Protein 3QYB (pdb70)

Foldseek 3Di:
DLVLLLPFDALQPDDVVLVVVVVCVLVVDQQDEQPDQVVLLVSLLRGDDLLCLLVLLVSLLNHLCRVDPDDVPLQFDDDALVRLLVDFAPCPVVLLVCLCVAPCVRPLSPDRPDPLSVLLSSLLRSVLRRVVQLNHDRALSLVLNLNVSRDPSRVSSVVSSCQCRVLPLVVCSGDVNVVVVVVQVVLLVVCCVPVVVLSVLCVVQVNGSVLQCSNCSSNVCSSQATSNLSSSLSSCCSHPGPPLSSLLVNLLCVLVVVPLVVPRHCVSNVCCSHVPSRPDDSVSSSPSSSCSSPPDD

CATH classification: 1.10.10.2750 (+2 more: 1.10.8.270, 1.10.472.80)

InterPro domains:
  IPR000195 Rab-GAP-TBC domain [PF00566] (923-1130)
  IPR000195 Rab-GAP-TBC domain [PS50086] (918-1112)
  IPR000195 Rab-GAP-TBC domain [SM00164] (915-1135)
  IPR006020 PTB/PI domain [PF00640] (117-185)
  IPR006020 PTB/PI domain [PF00640] (346-440)
  IPR006020 PTB/PI domain [PS01179] (366-438)
  IPR006020 PTB/PI domain [SM00462] (31-191)
  IPR006020 PTB/PI domain [SM00462] (197-450)
  IPR011993 PH-like domain superfamily [G3DSA:2.30.29.30] (18-190)
  IPR011993 PH-like domain superfamily [G3DSA:2.30.29.30] (289-439)
  IPR021785 Domain of unknown function DUF3350 [PF11830] (801-864)
  IPR035969 Rab-GAP-TBC domain superfamily [SSF47923] (891-1072)
  IPR035969 Rab-GAP-TBC domain superfamily [SSF47923] (1047-1168)
  IPR050302 Rab GTPase-activating TBC domain-containing protein [PTHR47219] (658-1271)

Structure (mmCIF, N/CA/C/O backbone):
data_3QYB
#
_entry.id   3QYB
#
_cell.length_a   151.214
_cell.length_b   151.214
_cell.length_c   53.155
_cell.angle_alpha   90.00
_cell.angle_beta   90.00
_cell.angle_gamma   120.00
#
_symmetry.space_group_name_H-M   'P 32 2 1'
#
loop_
_entity.id
_entity.type
_entity.pdbx_description
1 polymer 'TBC1 domain family member 4'
2 water water
#
loop_
_atom_site.group_PDB
_atom_site.id
_atom_site.type_symbol
_atom_site.label_atom_id
_atom_site.label_alt_id
_atom_site.label_comp_id
_atom_site.label_asym_id
_atom_site.label_entity_id
_atom_site.label_seq_id
_atom_site.pdbx_PDB_ins_code
_atom_site.Cartn_x
_atom_site.Cartn_y
_atom_site.Cartn_z
_atom_site.occupancy
_atom_site.B_iso_or_equiv
_atom_site.auth_seq_id
_atom_site.auth_comp_id
_atom_site.auth_asym_id
_atom_site.auth_atom_id
_atom_site.pdbx_PDB_model_num
ATOM 1 N N . HIS A 1 3 ? -55.279 77.831 7.743 1.00 154.55 873 HIS A N 1
ATOM 2 C CA . HIS A 1 3 ? -54.334 77.701 6.596 1.00 161.38 873 HIS A CA 1
ATOM 3 C C . HIS A 1 3 ? -55.016 76.939 5.475 1.00 163.51 873 HIS A C 1
ATOM 4 O O . HIS A 1 3 ? -54.739 77.179 4.302 1.00 167.21 873 HIS A O 1
ATOM 11 N N . MET A 1 4 ? -55.884 76.006 5.866 1.00 161.78 874 MET A N 1
ATOM 12 C CA . MET A 1 4 ? -56.654 75.159 4.957 1.00 160.74 874 MET A CA 1
ATOM 13 C C . MET A 1 4 ? -56.165 75.136 3.526 1.00 150.14 874 MET A C 1
ATOM 14 O O . MET A 1 4 ? -55.775 74.088 3.032 1.00 151.28 874 MET A O 1
ATOM 19 N N . LYS A 1 5 ? -56.178 76.283 2.860 1.00 142.33 875 LYS A N 1
ATOM 20 C CA . LYS A 1 5 ? -55.742 76.345 1.477 1.00 134.16 875 LYS A CA 1
ATOM 21 C C . LYS A 1 5 ? -54.478 75.551 1.199 1.00 121.07 875 LYS A C 1
ATOM 22 O O . LYS A 1 5 ? -54.514 74.618 0.400 1.00 119.77 875 LYS A O 1
ATOM 28 N N . VAL A 1 6 ? -53.362 75.890 1.835 1.00 104.66 876 VAL A N 1
ATOM 29 C CA . VAL A 1 6 ? -52.157 75.111 1.576 1.00 111.02 876 VAL A CA 1
ATOM 30 C C . VAL A 1 6 ? -52.354 73.675 2.060 1.00 107.36 876 VAL A C 1
ATOM 31 O O . VAL A 1 6 ? -51.833 72.726 1.467 1.00 111.10 876 VAL A O 1
ATOM 35 N N . LYS A 1 7 ? -53.103 73.514 3.142 1.00 94.47 877 LYS A N 1
ATOM 36 C CA . LYS A 1 7 ? -53.371 72.188 3.664 1.00 84.07 877 LYS A CA 1
ATOM 37 C C . LYS A 1 7 ? -53.951 71.288 2.583 1.00 90.90 877 LYS A C 1
ATOM 38 O O . LYS A 1 7 ? -53.318 70.313 2.187 1.00 86.13 877 LYS A O 1
ATOM 44 N N . LEU A 1 8 ? -55.146 71.637 2.102 1.00 93.84 878 LEU A N 1
ATOM 45 C CA . LEU A 1 8 ? -55.848 70.862 1.083 1.00 91.95 878 LEU A CA 1
ATOM 46 C C . LEU A 1 8 ? -55.240 71.012 -0.290 1.00 96.51 878 LEU A C 1
ATOM 47 O O . LEU A 1 8 ? -55.960 71.014 -1.281 1.00 111.85 878 LEU A O 1
ATOM 52 N N . ASP A 1 9 ? -53.923 71.143 -0.357 1.00 97.82 879 ASP A N 1
ATOM 53 C CA . ASP A 1 9 ? -53.251 71.291 -1.640 1.00 108.01 879 ASP A CA 1
ATOM 54 C C . ASP A 1 9 ? -52.752 69.927 -2.115 1.00 103.16 879 ASP A C 1
ATOM 55 O O . ASP A 1 9 ? -51.661 69.492 -1.742 1.00 103.90 879 ASP A O 1
ATOM 60 N N . TYR A 1 10 ? -53.550 69.247 -2.933 1.00 96.84 880 TYR A N 1
ATOM 61 C CA . TYR A 1 10 ? -53.146 67.938 -3.429 1.00 100.87 880 TYR A CA 1
ATOM 62 C C . TYR A 1 10 ? -53.923 67.466 -4.659 1.00 96.61 880 TYR A C 1
ATOM 63 O O . TYR A 1 10 ? -54.750 68.201 -5.202 1.00 85.83 880 TYR A O 1
ATOM 72 N N . GLU A 1 11 ? -53.617 66.253 -5.110 1.00 100.97 881 GLU A N 1
ATOM 73 C CA . GLU A 1 11 ? -54.272 65.654 -6.264 1.00 115.65 881 GLU A CA 1
ATOM 74 C C . GLU A 1 11 ? -55.771 65.700 -6.038 1.00 115.74 881 GLU A C 1
ATOM 75 O O . GLU A 1 11 ? -56.247 66.471 -5.213 1.00 124.07 881 GLU A O 1
ATOM 81 N N . GLU A 1 12 ? -56.538 64.878 -6.740 1.00 107.63 882 GLU A N 1
ATOM 82 C CA . GLU A 1 12 ? -57.961 64.961 -6.501 1.00 122.31 882 GLU A CA 1
ATOM 83 C C . GLU A 1 12 ? -58.761 63.681 -6.384 1.00 136.72 882 GLU A C 1
ATOM 84 O O . GLU A 1 12 ? -59.160 63.300 -5.278 1.00 148.37 882 GLU A O 1
ATOM 90 N N . VAL A 1 13 ? -59.012 63.033 -7.517 1.00 141.18 883 VAL A N 1
ATOM 91 C CA . VAL A 1 13 ? -59.800 61.806 -7.561 1.00 144.11 883 VAL A CA 1
ATOM 92 C C . VAL A 1 13 ? -61.275 62.126 -7.256 1.00 155.14 883 VAL A C 1
ATOM 93 O O . VAL A 1 13 ? -62.137 61.778 -8.061 1.00 153.34 883 VAL A O 1
ATOM 97 N N . GLY A 1 14 ? -61.558 62.783 -6.121 1.00 168.72 884 GLY A N 1
ATOM 98 C CA . GLY A 1 14 ? -62.927 63.155 -5.776 1.00 173.80 884 GLY A CA 1
ATOM 99 C C . GLY A 1 14 ? -63.663 63.606 -7.030 1.00 180.75 884 GLY A C 1
ATOM 100 O O . GLY A 1 14 ? -64.652 62.994 -7.443 1.00 187.72 884 GLY A O 1
ATOM 101 N N . ALA A 1 15 ? -63.145 64.661 -7.654 1.00 175.52 885 ALA A N 1
ATOM 102 C CA . ALA A 1 15 ? -63.689 65.217 -8.890 1.00 155.86 885 ALA A CA 1
ATOM 103 C C . ALA A 1 15 ? -65.150 65.657 -8.835 1.00 144.51 885 ALA A C 1
ATOM 104 O O . ALA A 1 15 ? -65.951 65.285 -9.693 1.00 138.82 885 ALA A O 1
ATOM 106 N N . CYS A 1 16 ? -65.492 66.466 -7.840 1.00 136.18 886 CYS A N 1
ATOM 107 C CA . CYS A 1 16 ? -66.862 66.942 -7.690 1.00 132.43 886 CYS A CA 1
ATOM 108 C C . CYS A 1 16 ? -67.384 67.823 -8.819 1.00 136.55 886 CYS A C 1
ATOM 109 O O . CYS A 1 16 ? -66.648 68.612 -9.420 1.00 138.16 886 CYS A O 1
ATOM 112 N N . GLN A 1 17 ? -68.673 67.666 -9.099 1.00 137.42 887 GLN A N 1
ATOM 113 C CA . GLN A 1 17 ? -69.359 68.474 -10.094 1.00 132.43 887 GLN A CA 1
ATOM 114 C C . GLN A 1 17 ? -70.185 69.441 -9.264 1.00 134.19 887 GLN A C 1
ATOM 115 O O . GLN A 1 17 ? -70.759 69.054 -8.255 1.00 136.52 887 GLN A O 1
ATOM 121 N N . LYS A 1 18 ? -70.247 70.695 -9.683 1.00 137.88 888 LYS A N 1
ATOM 122 C CA . LYS A 1 18 ? -70.977 71.713 -8.935 1.00 143.49 888 LYS A CA 1
ATOM 123 C C . LYS A 1 18 ? -72.253 71.230 -8.259 1.00 138.60 888 LYS A C 1
ATOM 124 O O . LYS A 1 18 ? -72.456 71.483 -7.071 1.00 134.84 888 LYS A O 1
ATOM 130 N N . GLU A 1 19 ? -73.105 70.535 -9.010 1.00 139.06 889 GLU A N 1
ATOM 131 C CA . GLU A 1 19 ? -74.363 70.020 -8.468 1.00 130.85 889 GLU A CA 1
ATOM 132 C C . GLU A 1 19 ? -74.114 69.337 -7.127 1.00 117.64 889 GLU A C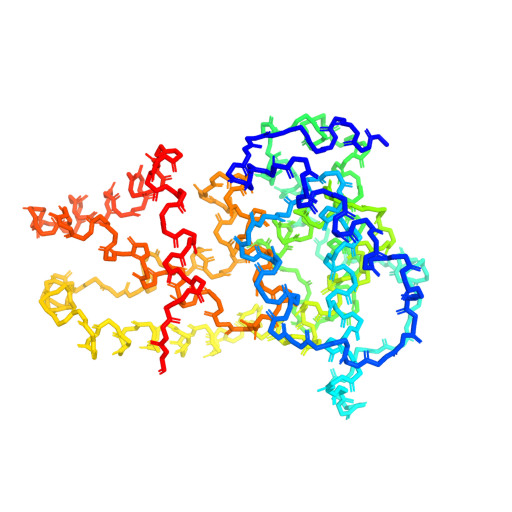 1
ATOM 133 O O . GLU A 1 19 ? -74.718 69.687 -6.112 1.00 103.80 889 GLU A O 1
ATOM 139 N N . VAL A 1 20 ? -73.214 68.360 -7.141 1.00 108.20 890 VAL A N 1
ATOM 140 C CA . VAL A 1 20 ? -72.883 67.606 -5.952 1.00 97.66 890 VAL A CA 1
ATOM 141 C C . VAL A 1 20 ? -72.440 68.559 -4.847 1.00 96.15 890 VAL A C 1
ATOM 142 O O . VAL A 1 20 ? -72.848 68.405 -3.696 1.00 82.04 890 VAL A O 1
ATOM 146 N N . LEU A 1 21 ? -71.644 69.566 -5.204 1.00 100.25 891 LEU A N 1
ATOM 147 C CA . LEU A 1 21 ? -71.150 70.516 -4.213 1.00 105.94 891 LEU A CA 1
ATOM 148 C C . LEU A 1 21 ? -72.294 71.207 -3.481 1.00 107.25 891 LEU A C 1
ATOM 149 O O . LEU A 1 21 ? -72.216 71.450 -2.271 1.00 102.13 891 LEU A O 1
ATOM 154 N N . ILE A 1 22 ? -73.357 71.515 -4.221 1.00 106.62 892 ILE A N 1
ATOM 155 C CA . ILE A 1 22 ? -74.531 72.173 -3.658 1.00 100.01 892 ILE A CA 1
ATOM 156 C C . ILE A 1 22 ? -75.301 71.230 -2.735 1.00 105.31 892 ILE A C 1
ATOM 157 O O . ILE A 1 22 ? -75.581 71.563 -1.577 1.00 112.89 892 ILE A O 1
ATOM 162 N N . THR A 1 23 ? -75.649 70.060 -3.264 1.00 95.32 893 THR A N 1
ATOM 163 C CA . THR A 1 23 ? -76.387 69.059 -2.507 1.00 90.69 893 THR A CA 1
ATOM 164 C C . THR A 1 23 ? -75.773 68.921 -1.122 1.00 96.04 893 THR A C 1
ATOM 165 O O . THR A 1 23 ? -76.431 69.172 -0.109 1.00 85.01 893 THR A O 1
ATOM 169 N N . TRP A 1 24 ? -74.501 68.527 -1.097 1.00 102.10 894 TRP A N 1
ATOM 170 C CA . TRP A 1 24 ? -73.766 68.363 0.150 1.00 96.78 894 TRP A CA 1
ATOM 171 C C . TRP A 1 24 ? -73.979 69.596 1.009 1.00 97.21 894 TRP A C 1
ATOM 172 O O . TRP A 1 24 ? -74.413 69.498 2.159 1.00 97.71 894 TRP A O 1
ATOM 183 N N . ASP A 1 25 ? -73.680 70.757 0.433 1.00 91.70 895 ASP A N 1
ATOM 184 C CA . ASP A 1 25 ? -73.840 72.014 1.139 1.00 95.63 895 ASP A CA 1
ATOM 185 C C . ASP A 1 25 ? -75.184 72.075 1.832 1.00 101.77 895 ASP A C 1
ATOM 186 O O . ASP A 1 25 ? -75.277 72.504 2.985 1.00 104.90 895 ASP A O 1
ATOM 191 N N . LYS A 1 26 ? -76.226 71.639 1.131 1.00 101.46 896 LYS A N 1
ATOM 192 C CA . LYS A 1 26 ? -77.562 71.665 1.703 1.00 101.39 896 LYS A CA 1
ATOM 193 C C . LYS A 1 26 ? -77.641 70.714 2.895 1.00 100.57 896 LYS A C 1
ATOM 194 O O . LYS A 1 26 ? -77.948 71.138 4.010 1.00 100.42 896 LYS A O 1
ATOM 200 N N . LYS A 1 27 ? -77.337 69.441 2.660 1.00 93.16 897 LYS A N 1
ATOM 201 C CA . LYS A 1 27 ? -77.377 68.438 3.714 1.00 95.86 897 LYS A CA 1
ATOM 202 C C . LYS A 1 27 ? -76.616 68.865 4.970 1.00 108.09 897 LYS A C 1
ATOM 203 O O . LYS A 1 27 ? -77.174 68.885 6.067 1.00 114.64 897 LYS A O 1
ATOM 209 N N . LEU A 1 28 ? -75.343 69.206 4.812 1.00 121.17 898 LEU A N 1
ATOM 210 C CA . LEU A 1 28 ? -74.530 69.619 5.951 1.00 137.75 898 LEU A CA 1
ATOM 211 C C . LEU A 1 28 ? -75.060 70.822 6.724 1.00 151.18 898 LEU A C 1
ATOM 212 O O . LEU A 1 28 ? -74.537 71.149 7.791 1.00 163.98 898 LEU A O 1
ATOM 217 N N . LEU A 1 29 ? -76.080 71.491 6.196 1.00 156.63 899 LEU A N 1
ATOM 218 C CA . LEU A 1 29 ? -76.639 72.637 6.896 1.00 161.35 899 LEU A CA 1
ATOM 219 C C . LEU A 1 29 ? -78.088 72.379 7.300 1.00 166.07 899 LEU A C 1
ATOM 220 O O . LEU A 1 29 ? -78.599 73.028 8.208 1.00 169.87 899 LEU A O 1
ATOM 225 N N . ASN A 1 30 ? -78.742 71.433 6.624 1.00 166.95 900 ASN A N 1
ATOM 226 C CA . ASN A 1 30 ? -80.132 71.073 6.927 1.00 167.59 900 ASN A CA 1
ATOM 227 C C . ASN A 1 30 ? -80.096 70.559 8.355 1.00 172.94 900 ASN A C 1
ATOM 228 O O . ASN A 1 30 ? -80.393 69.385 8.586 1.00 181.36 900 ASN A O 1
ATOM 233 N N . CYS A 1 31 ? -79.700 71.406 9.295 1.00 174.82 901 CYS A N 1
ATOM 234 C CA . CYS A 1 31 ? -79.606 71.010 10.675 1.00 180.16 901 CYS A CA 1
ATOM 235 C C . CYS A 1 31 ? -78.453 70.025 10.791 1.00 188.23 901 CYS A C 1
ATOM 236 O O . CYS A 1 31 ? -78.212 69.250 9.841 1.00 180.61 901 CYS A O 1
ATOM 239 N N . ARG A 1 32 ? -77.736 70.026 11.925 1.00 198.06 902 ARG A N 1
ATOM 240 C CA . ARG A 1 32 ? -76.650 69.090 12.063 1.00 199.97 902 ARG A CA 1
ATOM 241 C C . ARG A 1 32 ? -76.830 68.041 13.153 1.00 198.40 902 ARG A C 1
ATOM 242 O O . ARG A 1 32 ? -76.375 66.911 12.982 1.00 199.94 902 ARG A O 1
ATOM 250 N N . ALA A 1 33 ? -77.495 68.335 14.257 1.00 190.64 903 ALA A N 1
ATOM 251 C CA . ALA A 1 33 ? -77.674 67.274 15.230 1.00 185.73 903 ALA A CA 1
ATOM 252 C C . ALA A 1 33 ? -79.064 66.692 15.017 1.00 183.83 903 ALA A C 1
ATOM 253 O O . ALA A 1 33 ? -79.952 66.914 15.839 1.00 187.57 903 ALA A O 1
ATOM 255 N N . LYS A 1 34 ? -79.281 65.971 13.919 1.00 179.38 904 LYS A N 1
ATOM 256 C CA . LYS A 1 34 ? -80.582 65.343 13.709 1.00 169.73 904 LYS A CA 1
ATOM 257 C C . LYS A 1 34 ? -80.385 63.879 14.075 1.00 164.86 904 LYS A C 1
ATOM 258 O O . LYS A 1 34 ? -79.723 63.584 15.071 1.00 163.18 904 LYS A O 1
ATOM 264 N N . ILE A 1 35 ? -80.982 62.969 13.314 1.00 160.60 905 ILE A N 1
ATOM 265 C CA . ILE A 1 35 ? -80.827 61.554 13.583 1.00 162.95 905 ILE A CA 1
ATOM 266 C C . ILE A 1 35 ? -80.441 60.927 12.251 1.00 157.55 905 ILE A C 1
ATOM 267 O O . ILE A 1 35 ? -80.264 61.657 11.273 1.00 145.54 905 ILE A O 1
ATOM 272 N N . ARG A 1 36 ? -80.300 59.602 12.196 1.00 160.94 906 ARG A N 1
ATOM 273 C CA . ARG A 1 36 ? -79.843 58.954 10.963 1.00 162.11 906 ARG A CA 1
ATOM 274 C C . ARG A 1 36 ? -80.408 59.458 9.649 1.00 151.66 906 ARG A C 1
ATOM 275 O O . ARG A 1 36 ? -81.333 58.857 9.111 1.00 155.37 906 ARG A O 1
ATOM 283 N N . CYS A 1 37 ? -79.863 60.548 9.115 1.00 139.71 907 CYS A N 1
ATOM 284 C CA . CYS A 1 37 ? -80.336 61.006 7.815 1.00 137.07 907 CYS A CA 1
ATOM 285 C C . CYS A 1 37 ? -80.268 59.695 7.041 1.00 140.92 907 CYS A C 1
ATOM 286 O O . CYS A 1 37 ? -79.425 58.851 7.350 1.00 151.78 907 CYS A O 1
ATOM 289 N N . ASP A 1 38 ? -81.141 59.499 6.061 1.00 136.88 908 ASP A N 1
ATOM 290 C CA . ASP A 1 38 ? -81.128 58.241 5.323 1.00 134.47 908 ASP A CA 1
ATOM 291 C C . ASP A 1 38 ? -79.784 57.817 4.745 1.00 130.81 908 ASP A C 1
ATOM 292 O O . ASP A 1 38 ? -79.174 58.535 3.952 1.00 123.63 908 ASP A O 1
ATOM 297 N N . MET A 1 39 ? -79.352 56.619 5.133 1.00 130.71 909 MET A N 1
ATOM 298 C CA . MET A 1 39 ? -78.079 56.058 4.694 1.00 122.38 909 MET A CA 1
ATOM 299 C C . MET A 1 39 ? -77.813 56.088 3.208 1.00 108.35 909 MET A C 1
ATOM 300 O O . MET A 1 39 ? -76.800 56.624 2.776 1.00 98.72 909 MET A O 1
ATOM 305 N N . GLU A 1 40 ? -78.709 55.503 2.425 1.00 107.46 910 GLU A N 1
ATOM 306 C CA . GLU A 1 40 ? -78.507 55.438 0.984 1.00 127.95 910 GLU A CA 1
ATOM 307 C C . GLU A 1 40 ? -78.176 56.771 0.316 1.00 118.70 910 GLU A C 1
ATOM 308 O O . GLU A 1 40 ? -77.478 56.800 -0.700 1.00 116.14 910 GLU A O 1
ATOM 314 N N . ASP A 1 41 ? -78.666 57.873 0.873 1.00 107.16 911 ASP A N 1
ATOM 315 C CA . ASP A 1 41 ? -78.378 59.169 0.276 1.00 109.74 911 ASP A CA 1
ATOM 316 C C . ASP A 1 41 ? -76.940 59.563 0.565 1.00 103.04 911 ASP A C 1
ATOM 317 O O . ASP A 1 41 ? -76.157 59.840 -0.349 1.00 96.97 911 ASP A O 1
ATOM 322 N N . ILE A 1 42 ? -76.586 59.577 1.842 1.00 100.85 912 ILE A N 1
ATOM 323 C CA . ILE A 1 42 ? -75.231 59.927 2.189 1.00 82.76 912 ILE A CA 1
ATOM 324 C C . ILE A 1 42 ? -74.307 58.945 1.513 1.00 80.05 912 ILE A C 1
ATOM 325 O O . ILE A 1 42 ? -73.240 59.326 1.054 1.00 98.78 912 ILE A O 1
ATOM 330 N N . HIS A 1 43 ? -74.727 57.688 1.417 1.00 69.75 913 HIS A N 1
ATOM 331 C CA . HIS A 1 43 ? -73.900 56.686 0.756 1.00 69.60 913 HIS A CA 1
ATOM 332 C C . HIS A 1 43 ? -73.762 57.013 -0.732 1.00 74.26 913 HIS A C 1
ATOM 333 O O . HIS A 1 43 ? -72.659 57.002 -1.289 1.00 72.88 913 HIS A O 1
ATOM 340 N N . THR A 1 44 ? -74.878 57.319 -1.379 1.00 79.68 914 THR A N 1
ATOM 341 C CA . THR A 1 44 ? -74.831 57.639 -2.796 1.00 91.60 914 THR A CA 1
ATOM 342 C C . THR A 1 44 ? -74.096 58.972 -3.003 1.00 89.00 914 THR A C 1
ATOM 343 O O . THR A 1 44 ? -73.267 59.098 -3.909 1.00 85.61 914 THR A O 1
ATOM 347 N N . LEU A 1 45 ? -74.387 59.958 -2.157 1.00 81.63 915 LEU A N 1
ATOM 348 C CA . LEU A 1 45 ? -73.720 61.253 -2.253 1.00 85.30 915 LEU A CA 1
ATOM 349 C C . LEU A 1 45 ? -72.216 61.019 -2.198 1.00 94.50 915 LEU A C 1
ATOM 350 O O . LEU A 1 45 ? -71.476 61.465 -3.078 1.00 103.25 915 LEU A O 1
ATOM 355 N N . LEU A 1 46 ? -71.780 60.323 -1.149 1.00 85.57 916 LEU A N 1
ATOM 356 C CA . LEU A 1 46 ? -70.378 59.967 -0.959 1.00 76.39 916 LEU A CA 1
ATOM 357 C C . LEU A 1 46 ? -69.885 59.351 -2.271 1.00 81.55 916 LEU A C 1
ATOM 358 O O . LEU A 1 46 ? -68.739 59.542 -2.672 1.00 80.62 916 LEU A O 1
ATOM 363 N N . LYS A 1 47 ? -70.767 58.610 -2.936 1.00 80.73 917 LYS A N 1
ATOM 364 C CA . LYS A 1 47 ? -70.421 57.950 -4.183 1.00 81.98 917 LYS A CA 1
ATOM 365 C C . LYS A 1 47 ? -70.276 58.889 -5.363 1.00 83.48 917 LYS A C 1
ATOM 366 O O . LYS A 1 47 ? -69.351 58.748 -6.158 1.00 88.64 917 LYS A O 1
ATOM 372 N N . GLU A 1 48 ? -71.186 59.844 -5.491 1.00 88.47 918 GLU A N 1
ATOM 373 C CA . GLU A 1 48 ? -71.108 60.765 -6.613 1.00 98.86 918 GLU A CA 1
ATOM 374 C C . GLU A 1 48 ? -69.990 61.789 -6.471 1.00 96.21 918 GLU A C 1
ATOM 375 O O . GLU A 1 48 ? -69.613 62.433 -7.448 1.00 96.88 918 GLU A O 1
ATOM 381 N N . GLY A 1 49 ? -69.455 61.937 -5.260 1.00 95.67 919 GLY A N 1
ATOM 382 C CA . GLY A 1 49 ? -68.369 62.883 -5.060 1.00 95.51 919 GLY A CA 1
ATOM 383 C C . GLY A 1 49 ? -68.373 63.735 -3.799 1.00 88.29 919 GLY A C 1
ATOM 384 O O . GLY A 1 49 ? -69.396 64.285 -3.395 1.00 94.22 919 GLY A O 1
ATOM 385 N N . VAL A 1 50 ? -67.201 63.853 -3.186 1.00 85.47 920 VAL A N 1
ATOM 386 C CA . VAL A 1 50 ? -67.025 64.644 -1.976 1.00 80.46 920 VAL A CA 1
ATOM 387 C C . VAL A 1 50 ? -66.045 65.775 -2.283 1.00 83.87 920 VAL A C 1
ATOM 388 O O . VAL A 1 50 ? -64.905 65.528 -2.687 1.00 88.53 920 VAL A O 1
ATOM 392 N N . PRO A 1 51 ? -66.477 67.031 -2.120 1.00 78.19 921 PRO A N 1
ATOM 393 C CA . PRO A 1 51 ? -65.609 68.179 -2.393 1.00 76.68 921 PRO A CA 1
ATOM 394 C C . PRO A 1 51 ? -64.546 68.329 -1.322 1.00 85.63 921 PRO A C 1
ATOM 395 O O . PRO A 1 51 ? -64.859 68.323 -0.127 1.00 81.46 921 PRO A O 1
ATOM 399 N N . LYS A 1 52 ? -63.295 68.479 -1.749 1.00 92.80 922 LYS A N 1
ATOM 400 C CA . LYS A 1 52 ? -62.188 68.609 -0.805 1.00 93.97 922 LYS A CA 1
ATOM 401 C C . LYS A 1 52 ? -62.368 69.770 0.176 1.00 90.40 922 LYS A C 1
ATOM 402 O O . LYS A 1 52 ? -61.919 69.691 1.318 1.00 98.75 922 LYS A O 1
ATOM 408 N N . SER A 1 53 ? -63.018 70.842 -0.262 1.00 77.91 923 SER A N 1
ATOM 409 C CA . SER A 1 53 ? -63.239 71.988 0.610 1.00 77.98 923 SER A CA 1
ATOM 410 C C . SER A 1 53 ? -64.143 71.660 1.797 1.00 81.48 923 SER A C 1
ATOM 411 O O . SER A 1 53 ? -63.984 72.220 2.885 1.00 82.80 923 SER A O 1
ATOM 414 N N . ARG A 1 54 ? -65.091 70.752 1.589 1.00 76.02 924 ARG A N 1
ATOM 415 C CA . ARG A 1 54 ? -66.015 70.379 2.649 1.00 74.27 924 ARG A CA 1
ATOM 416 C C . ARG A 1 54 ? -65.749 68.983 3.206 1.00 69.72 924 ARG A C 1
ATOM 417 O O . ARG A 1 54 ? -66.300 68.592 4.241 1.00 64.66 924 ARG A O 1
ATOM 425 N N . ARG A 1 55 ? -64.887 68.238 2.525 1.00 62.25 925 ARG A N 1
ATOM 426 C CA . ARG A 1 55 ? -64.535 66.895 2.967 1.00 60.01 925 ARG A CA 1
ATOM 427 C C . ARG A 1 55 ? -64.206 66.858 4.456 1.00 59.38 925 ARG A C 1
ATOM 428 O O . ARG A 1 55 ? -64.327 65.819 5.104 1.00 46.38 925 ARG A O 1
ATOM 436 N N . GLY A 1 56 ? -63.780 67.996 4.989 1.00 66.05 926 GLY A N 1
ATOM 437 C CA . GLY A 1 56 ? -63.436 68.064 6.393 1.00 71.60 926 GLY A CA 1
ATOM 438 C C . GLY A 1 56 ? -64.663 67.913 7.260 1.00 71.87 926 GLY A C 1
ATOM 439 O O . GLY A 1 56 ? -64.702 67.093 8.177 1.00 69.03 926 GLY A O 1
ATOM 440 N N . GLU A 1 57 ? -65.675 68.712 6.951 1.00 79.88 927 GLU A N 1
ATOM 441 C CA . GLU A 1 57 ? -66.931 68.714 7.687 1.00 82.01 927 GLU A CA 1
ATOM 442 C C . GLU A 1 57 ? -67.608 67.362 7.514 1.00 74.26 927 GLU A C 1
ATOM 443 O O . GLU A 1 57 ? -67.953 66.684 8.491 1.00 63.83 927 GLU A O 1
ATOM 449 N N . ILE A 1 58 ? -67.778 66.972 6.257 1.00 60.44 928 ILE A N 1
ATOM 450 C CA . ILE A 1 58 ? -68.409 65.709 5.927 1.00 57.00 928 ILE A CA 1
ATOM 451 C C . ILE A 1 58 ? -67.957 64.561 6.828 1.00 60.47 928 ILE A C 1
ATOM 452 O O . ILE A 1 58 ? -68.772 63.893 7.462 1.00 67.26 928 ILE A O 1
ATOM 457 N N . TRP A 1 59 ? -66.658 64.329 6.892 1.00 52.69 929 TRP A N 1
ATOM 458 C CA . TRP A 1 59 ? -66.150 63.253 7.721 1.00 42.29 929 TRP A CA 1
ATOM 459 C C . TRP A 1 59 ? -66.672 63.336 9.145 1.00 44.72 929 TRP A C 1
ATOM 460 O O . TRP A 1 59 ? -67.136 62.348 9.702 1.00 52.23 929 TRP A O 1
ATOM 471 N N . GLN A 1 60 ? -66.579 64.520 9.737 1.00 45.33 930 GLN A N 1
ATOM 472 C CA . GLN A 1 60 ? -67.026 64.712 11.106 1.00 59.64 930 GLN A CA 1
ATOM 473 C C . GLN A 1 60 ? -68.511 64.400 11.159 1.00 70.59 930 GLN A C 1
ATOM 474 O O . GLN A 1 60 ? -68.974 63.717 12.077 1.00 72.37 930 GLN A O 1
ATOM 480 N N . PHE A 1 61 ? -69.247 64.914 10.173 1.00 68.15 931 PHE A N 1
ATOM 481 C CA . PHE A 1 61 ? -70.688 64.673 10.044 1.00 69.27 931 PHE A CA 1
ATOM 482 C C . PHE A 1 61 ? -70.941 63.167 10.073 1.00 63.35 931 PHE A C 1
ATOM 483 O O . PHE A 1 61 ? -71.607 62.655 10.967 1.00 50.03 931 PHE A O 1
ATOM 491 N N . LEU A 1 62 ? -70.4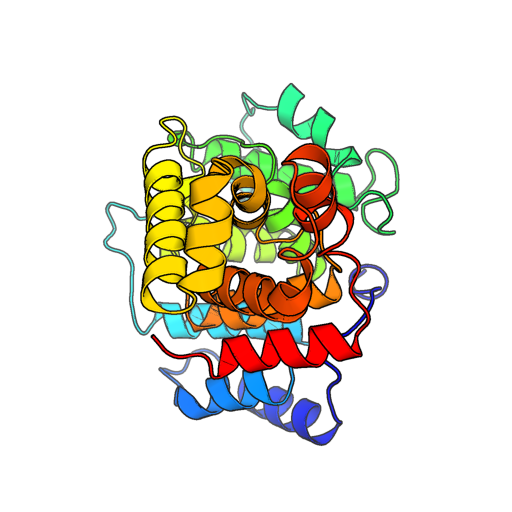07 62.465 9.079 1.00 58.91 932 LEU A N 1
ATOM 492 C CA . LEU A 1 62 ? -70.540 61.016 8.996 1.00 61.33 932 LEU A CA 1
ATOM 493 C C . LEU A 1 62 ? -70.339 60.391 10.371 1.00 64.27 932 LEU A C 1
ATOM 494 O O . LEU A 1 62 ? -71.122 59.566 10.830 1.00 69.61 932 LEU A O 1
ATOM 499 N N . ALA A 1 63 ? -69.263 60.790 11.017 1.00 54.86 933 ALA A N 1
ATOM 500 C CA . ALA A 1 63 ? -68.944 60.310 12.331 1.00 56.09 933 ALA A CA 1
ATOM 501 C C . ALA A 1 63 ? -70.146 60.466 13.252 1.00 69.94 933 ALA A C 1
ATOM 502 O O . ALA A 1 63 ? -70.560 59.525 13.945 1.00 82.13 933 ALA A O 1
ATOM 504 N N . LEU A 1 64 ? -70.688 61.680 13.259 1.00 72.83 934 LEU A N 1
ATOM 505 C CA . LEU A 1 64 ? -71.845 62.012 14.084 1.00 80.94 934 LEU A CA 1
ATOM 506 C C . LEU A 1 64 ? -72.932 60.969 13.876 1.00 76.11 934 LEU A C 1
ATOM 507 O O . LEU A 1 64 ? -73.380 60.333 14.829 1.00 70.36 934 LEU A O 1
ATOM 512 N N . GLN A 1 65 ? -73.356 60.806 12.626 1.00 69.71 935 GLN A N 1
ATOM 513 C CA . GLN A 1 65 ? -74.370 59.823 12.291 1.00 57.11 935 GLN A CA 1
ATOM 514 C C . GLN A 1 65 ? -73.965 58.505 12.920 1.00 50.42 935 GLN A C 1
ATOM 515 O O . GLN A 1 65 ? -74.598 58.055 13.866 1.00 57.10 935 GLN A O 1
ATOM 521 N N . TYR A 1 66 ? -72.906 57.886 12.414 1.00 45.44 936 TYR A N 1
ATOM 522 C CA . TYR A 1 66 ? -72.456 56.626 12.993 1.00 55.02 936 TYR A CA 1
ATOM 523 C C . TYR A 1 66 ? -72.502 56.691 14.536 1.00 56.12 936 TYR A C 1
ATOM 524 O O . TYR A 1 66 ? -72.720 55.680 15.207 1.00 66.06 936 TYR A O 1
ATOM 533 N N . ARG A 1 67 ? -72.323 57.875 15.104 1.00 54.62 937 ARG A N 1
ATOM 534 C CA . ARG A 1 67 ? -72.325 57.987 16.555 1.00 79.38 937 ARG A CA 1
ATOM 535 C C . ARG A 1 67 ? -73.705 57.826 17.207 1.00 87.72 937 ARG A C 1
ATOM 536 O O . ARG A 1 67 ? -73.797 57.462 18.384 1.00 87.57 937 ARG A O 1
ATOM 544 N N . LEU A 1 68 ? -74.764 58.097 16.444 1.00 92.00 938 LEU A N 1
ATOM 545 C CA . LEU A 1 68 ? -76.149 57.975 16.920 1.00 91.93 938 LEU A CA 1
ATOM 546 C C . LEU A 1 68 ? -76.616 56.562 16.613 1.00 100.70 938 LEU A C 1
ATOM 547 O O . LEU A 1 68 ? -77.235 55.891 17.444 1.00 110.46 938 LEU A O 1
ATOM 552 N N . ARG A 1 69 ? -76.323 56.138 15.387 1.00 101.61 939 ARG A N 1
ATOM 553 C CA . ARG A 1 69 ? -76.673 54.815 14.896 1.00 105.33 939 ARG A CA 1
ATOM 554 C C . ARG A 1 69 ? -75.846 53.724 15.562 1.00 114.77 939 ARG A C 1
ATOM 555 O O . ARG A 1 69 ? -75.807 52.604 15.053 1.00 128.25 939 ARG A O 1
ATOM 563 N N . HIS A 1 70 ? -75.173 54.016 16.674 1.00 112.77 940 HIS A N 1
ATOM 564 C CA . HIS A 1 70 ? -74.367 52.967 17.285 1.00 120.40 940 HIS A CA 1
ATOM 565 C C . HIS A 1 70 ? -74.016 53.006 18.771 1.00 127.40 940 HIS A C 1
ATOM 566 O O . HIS A 1 70 ? -74.549 52.196 19.529 1.00 143.97 940 HIS A O 1
ATOM 573 N N . ARG A 1 71 ? -73.116 53.897 19.195 1.00 124.55 941 ARG A N 1
ATOM 574 C CA . ARG A 1 71 ? -72.726 53.999 20.621 1.00 124.08 941 ARG A CA 1
ATOM 575 C C . ARG A 1 71 ? -71.756 52.936 21.147 1.00 104.77 941 ARG A C 1
ATOM 576 O O . ARG A 1 71 ? -71.942 51.741 20.936 1.00 92.77 941 ARG A O 1
ATOM 584 N N . LEU A 1 72 ? -70.741 53.385 21.876 1.00 97.98 942 LEU A N 1
ATOM 585 C CA . LEU A 1 72 ? -69.735 52.491 22.432 1.00 98.09 942 LEU A CA 1
ATOM 586 C C . LEU A 1 72 ? -70.149 52.111 23.850 1.00 96.93 942 LEU A C 1
ATOM 587 O O . LEU A 1 72 ? -70.797 52.899 24.533 1.00 103.27 942 LEU A O 1
ATOM 592 N N . PRO A 1 73 ? -69.791 50.907 24.311 1.00 102.69 943 PRO A N 1
ATOM 593 C CA . PRO A 1 73 ? -70.115 50.364 25.635 1.00 127.03 943 PRO A CA 1
ATOM 594 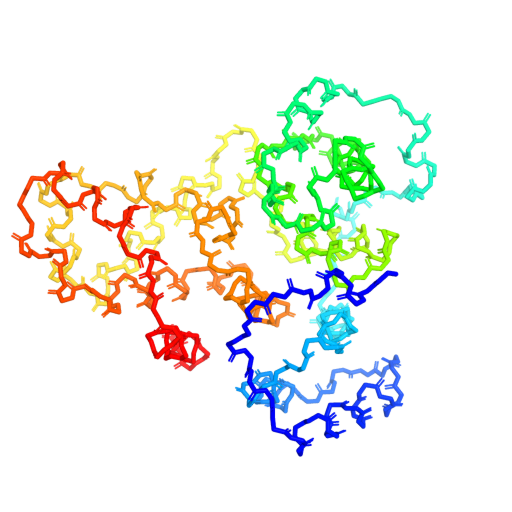C C . PRO A 1 73 ? -69.419 50.870 26.912 1.00 138.91 943 PRO A C 1
ATOM 595 O O . PRO A 1 73 ? -69.132 50.071 27.805 1.00 148.06 943 PRO A O 1
ATOM 599 N N . ASN A 1 74 ? -69.176 52.170 27.008 1.00 144.60 944 ASN A N 1
ATOM 600 C CA . ASN A 1 74 ? -68.555 52.771 28.195 1.00 149.44 944 ASN A CA 1
ATOM 601 C C . ASN A 1 74 ? -67.375 52.047 28.849 1.00 148.15 944 ASN A C 1
ATOM 602 O O . ASN A 1 74 ? -66.743 52.591 29.755 1.00 154.91 944 ASN A O 1
ATOM 607 N N . LYS A 1 75 ? -67.074 50.833 28.407 1.00 143.34 945 LYS A N 1
ATOM 608 C CA . LYS A 1 75 ? -65.960 50.090 28.973 1.00 141.71 945 LYS A CA 1
ATOM 609 C C . LYS A 1 75 ? -64.778 50.267 28.041 1.00 141.97 945 LYS A C 1
ATOM 610 O O . LYS A 1 75 ? -63.661 50.537 28.481 1.00 146.16 945 LYS A O 1
ATOM 616 N N . GLN A 1 76 ? -65.040 50.112 26.746 1.00 146.06 946 GLN A N 1
ATOM 617 C CA . GLN A 1 76 ? -64.013 50.276 25.729 1.00 142.01 946 GLN A CA 1
ATOM 618 C C . GLN A 1 76 ? -63.951 51.748 25.374 1.00 131.60 946 GLN A C 1
ATOM 619 O O . GLN A 1 76 ? -63.160 52.145 24.523 1.00 138.99 946 GLN A O 1
ATOM 625 N N . GLN A 1 77 ? -64.801 52.549 26.017 1.00 117.36 947 GLN A N 1
ATOM 626 C CA . GLN A 1 77 ? -64.808 53.999 25.796 1.00 106.48 947 GLN A CA 1
ATOM 627 C C . GLN A 1 77 ? -63.430 54.525 26.196 1.00 103.33 947 GLN A C 1
ATOM 628 O O . GLN A 1 77 ? -62.772 53.974 27.086 1.00 108.03 947 GLN A O 1
ATOM 634 N N . PRO A 1 78 ? -62.957 55.608 25.526 1.00 88.31 948 PRO A N 1
ATOM 635 C CA . PRO A 1 78 ? -61.655 56.187 25.851 1.00 68.69 948 PRO A CA 1
ATOM 636 C C . PRO A 1 78 ? -61.734 57.029 27.061 1.00 76.62 948 PRO A C 1
ATOM 637 O O . PRO A 1 78 ? -62.582 57.896 27.131 1.00 72.72 948 PRO A O 1
ATOM 641 N N . PRO A 1 79 ? -60.796 56.836 28.016 1.00 80.54 949 PRO A N 1
ATOM 642 C CA . PRO A 1 79 ? -60.826 57.622 29.255 1.00 79.80 949 PRO A CA 1
ATOM 643 C C . PRO A 1 79 ? -61.275 59.070 29.042 1.00 87.34 949 PRO A C 1
ATOM 644 O O . PRO A 1 79 ? -61.220 59.598 27.929 1.00 105.45 949 PRO A O 1
ATOM 648 N N . ASP A 1 80 ? -61.740 59.711 30.112 1.00 96.35 950 ASP A N 1
ATOM 649 C CA . ASP A 1 80 ? -62.206 61.089 30.015 1.00 100.90 950 ASP A CA 1
ATOM 650 C C . ASP A 1 80 ? -61.124 62.092 30.429 1.00 104.44 950 ASP A C 1
ATOM 651 O O . ASP A 1 80 ? -60.824 62.256 31.617 1.00 107.44 950 ASP A O 1
ATOM 656 N N . ILE A 1 81 ? -60.545 62.751 29.424 1.00 102.58 951 ILE A N 1
ATOM 657 C CA . ILE A 1 81 ? -59.478 63.730 29.614 1.00 97.88 951 ILE A CA 1
ATOM 658 C C . ILE A 1 81 ? -59.508 64.712 28.442 1.00 101.69 951 ILE A C 1
ATOM 659 O O . ILE A 1 81 ? -59.614 64.300 27.285 1.00 101.47 951 ILE A O 1
ATOM 664 N N . SER A 1 82 ? -59.410 66.004 28.737 1.00 105.20 952 SER A N 1
ATOM 665 C CA . SER A 1 82 ? -59.433 67.032 27.695 1.00 107.96 952 SER A CA 1
ATOM 666 C C . SER A 1 82 ? -58.189 66.967 26.804 1.00 101.92 952 SER A C 1
ATOM 667 O O . SER A 1 82 ? -57.092 66.671 27.281 1.00 105.43 952 SER A O 1
ATOM 670 N N . TYR A 1 83 ? -58.358 67.229 25.509 1.00 100.13 953 TYR A N 1
ATOM 671 C CA . TYR A 1 83 ? -57.215 67.221 24.606 1.00 89.58 953 TYR A CA 1
ATOM 672 C C . TYR A 1 83 ? -56.173 68.064 25.316 1.00 91.50 953 TYR A C 1
ATOM 673 O O . TYR A 1 83 ? -55.129 67.552 25.712 1.00 81.19 953 TYR A O 1
ATOM 682 N N . LYS A 1 84 ? -56.488 69.346 25.511 1.00 96.59 954 LYS A N 1
ATOM 683 C CA . LYS A 1 84 ? -55.584 70.274 26.184 1.00 89.95 954 LYS A CA 1
ATOM 684 C C . LYS A 1 84 ? -54.923 69.606 27.377 1.00 77.23 954 LYS A C 1
ATOM 685 O O . LYS A 1 84 ? -53.724 69.348 27.362 1.00 83.29 954 LYS A O 1
ATOM 691 N N . GLU A 1 85 ? -55.704 69.294 28.400 1.00 72.65 955 GLU A N 1
ATOM 692 C CA . GLU A 1 85 ? -55.137 68.672 29.588 1.00 78.50 955 GLU A CA 1
ATOM 693 C C . GLU A 1 85 ? -54.440 67.335 29.314 1.00 67.65 955 GLU A C 1
ATOM 694 O O . GLU A 1 85 ? -53.794 66.772 30.201 1.00 67.15 955 GLU A O 1
ATOM 700 N N . LEU A 1 86 ? -54.557 66.831 28.089 1.00 57.11 956 LEU A N 1
ATOM 701 C CA . LEU A 1 86 ? -53.930 65.563 27.735 1.00 58.71 956 LEU A CA 1
ATOM 702 C C . LEU A 1 86 ? -52.488 65.842 27.345 1.00 59.08 956 LEU A C 1
ATOM 703 O O . LEU A 1 86 ? -51.614 64.994 27.493 1.00 46.65 956 LEU A O 1
ATOM 708 N N . LEU A 1 87 ? -52.263 67.054 26.847 1.00 62.09 957 LEU A N 1
ATOM 709 C CA . LEU A 1 87 ? -50.950 67.505 26.399 1.00 61.51 957 LEU A CA 1
ATOM 710 C C . LEU A 1 87 ? -50.074 68.027 27.528 1.00 70.69 957 LEU A C 1
ATOM 711 O O . LEU A 1 87 ? -48.882 68.257 27.339 1.00 82.51 957 LEU A O 1
ATOM 716 N N . LYS A 1 88 ? -50.666 68.209 28.701 1.00 79.50 958 LYS A N 1
ATOM 717 C CA . LYS A 1 88 ? -49.932 68.717 29.852 1.00 78.11 958 LYS A CA 1
ATOM 718 C C . LYS A 1 88 ? -49.040 67.667 30.505 1.00 70.94 958 LYS A C 1
ATOM 719 O O . LYS A 1 88 ? -48.315 67.972 31.448 1.00 73.29 958 LYS A O 1
ATOM 725 N N . GLN A 1 89 ? -49.090 66.437 30.016 1.00 60.70 959 GLN A N 1
ATOM 726 C CA . GLN A 1 89 ? -48.269 65.381 30.594 1.00 81.39 959 GLN A CA 1
ATOM 727 C C . GLN A 1 89 ? -47.096 65.116 29.673 1.00 86.53 959 GLN A C 1
ATOM 728 O O . GLN A 1 89 ? -47.072 65.604 28.545 1.00 99.75 959 GLN A O 1
ATOM 734 N N . LEU A 1 90 ? -46.121 64.353 30.147 1.00 85.76 960 LEU A N 1
ATOM 735 C CA . LEU A 1 90 ? -44.978 64.028 29.308 1.00 94.70 960 LEU A CA 1
ATOM 736 C C . LEU A 1 90 ? -45.240 62.687 28.648 1.00 89.29 960 LEU A C 1
ATOM 737 O O . LEU A 1 90 ? -45.790 61.782 29.271 1.00 86.72 960 LEU A O 1
ATOM 742 N N . THR A 1 91 ? -44.857 62.568 27.381 1.00 87.00 961 THR A N 1
ATOM 743 C CA . THR A 1 91 ? -45.085 61.336 26.626 1.00 84.49 961 THR A CA 1
ATOM 744 C C . THR A 1 91 ? -43.855 60.444 26.585 1.00 72.65 961 THR A C 1
ATOM 745 O O . THR A 1 91 ? -42.757 60.912 26.326 1.00 90.88 961 THR A O 1
ATOM 749 N N . ALA A 1 92 ? -44.033 59.157 26.834 1.00 70.58 962 ALA A N 1
ATOM 750 C CA . ALA A 1 92 ? -42.897 58.253 26.816 1.00 85.59 962 ALA A CA 1
ATOM 751 C C . ALA A 1 92 ? -42.361 58.078 25.401 1.00 98.14 962 ALA A C 1
ATOM 752 O O . ALA A 1 92 ? -41.188 57.838 25.197 1.00 111.71 962 ALA A O 1
ATOM 754 N N . GLN A 1 93 ? -43.232 58.238 24.419 1.00 100.82 963 GLN A N 1
ATOM 755 C CA . GLN A 1 93 ? -42.843 58.048 23.024 1.00 114.62 963 GLN A CA 1
ATOM 756 C C . GLN A 1 93 ? -42.283 59.257 22.313 1.00 116.88 963 GLN A C 1
ATOM 757 O O . GLN A 1 93 ? -42.432 59.362 21.065 1.00 119.69 963 GLN A O 1
ATOM 763 N N . GLN A 1 94 ? -41.635 60.163 23.027 1.00 117.45 964 GLN A N 1
ATOM 764 C CA . GLN A 1 94 ? -41.066 61.385 22.347 1.00 126.89 964 GLN A CA 1
ATOM 765 C C . GLN A 1 94 ? -40.179 60.871 21.268 1.00 133.61 964 GLN A C 1
ATOM 766 O O . GLN A 1 94 ? -40.674 60.536 20.201 1.00 136.49 964 GLN A O 1
ATOM 772 N N . HIS A 1 95 ? -38.878 60.656 21.508 1.00 137.07 965 HIS A N 1
ATOM 773 C CA . HIS A 1 95 ? -37.993 60.111 20.522 1.00 135.81 965 HIS A CA 1
ATOM 774 C C . HIS A 1 95 ? -38.744 59.737 19.238 1.00 129.40 965 HIS A C 1
ATOM 775 O O . HIS A 1 95 ? -38.872 60.475 18.245 1.00 123.83 965 HIS A O 1
ATOM 782 N N . ALA A 1 96 ? -39.188 58.484 19.341 1.00 120.02 966 ALA A N 1
ATOM 783 C CA . ALA A 1 96 ? -40.006 57.787 18.351 1.00 105.40 966 ALA A CA 1
ATOM 784 C C . ALA A 1 96 ? -41.002 58.676 17.597 1.00 90.43 966 ALA A C 1
ATOM 785 O O . ALA A 1 96 ? -41.234 58.470 16.410 1.00 93.69 966 ALA A O 1
ATOM 787 N N . ILE A 1 97 ? -41.664 59.601 18.281 1.00 75.27 967 ILE A N 1
ATOM 788 C CA . ILE A 1 97 ? -42.646 60.464 17.623 1.00 77.39 967 ILE A CA 1
ATOM 789 C C . ILE A 1 97 ? -41.928 61.497 16.772 1.00 78.72 967 ILE A C 1
ATOM 790 O O . ILE A 1 97 ? -42.206 61.644 15.585 1.00 82.74 967 ILE A O 1
ATOM 795 N N . LEU A 1 98 ? -41.001 62.214 17.393 1.00 83.80 968 LEU A N 1
ATOM 796 C CA . LEU A 1 98 ? -40.242 63.261 16.720 1.00 82.55 968 LEU A CA 1
ATOM 797 C C . LEU A 1 98 ? -39.580 62.756 15.453 1.00 87.53 968 LEU A C 1
ATOM 798 O O . LEU A 1 98 ? -39.810 63.270 14.356 1.00 75.31 968 LEU A O 1
ATOM 803 N N . VAL A 1 99 ? -38.753 61.737 15.639 1.00 84.76 969 VAL A N 1
ATOM 804 C CA . VAL A 1 99 ? -38.011 61.111 14.575 1.00 82.50 969 VAL A CA 1
ATOM 805 C C . VAL A 1 99 ? -38.891 60.634 13.409 1.00 90.85 969 VAL A C 1
ATOM 806 O O . VAL A 1 99 ? -38.387 60.170 12.385 1.00 109.38 969 VAL A O 1
ATOM 810 N N . ASP A 1 100 ? -40.206 60.742 13.564 1.00 93.67 970 ASP A N 1
ATOM 811 C CA . ASP A 1 100 ? -41.132 60.320 12.509 1.00 102.14 970 ASP A CA 1
ATOM 812 C C . ASP A 1 100 ? -41.898 61.499 11.914 1.00 103.36 970 ASP A C 1
ATOM 813 O O . ASP A 1 100 ? -42.569 61.361 10.889 1.00 107.78 970 ASP A O 1
ATOM 818 N N . LEU A 1 101 ? -41.800 62.656 12.563 1.00 101.72 971 LEU A N 1
ATOM 819 C CA . LEU A 1 101 ? -42.494 63.852 12.095 1.00 94.76 971 LEU A CA 1
ATOM 820 C C . LEU A 1 101 ? -42.078 64.209 10.680 1.00 91.22 971 LEU A C 1
ATOM 821 O O . LEU A 1 101 ? -42.918 64.536 9.841 1.00 85.41 971 LEU A O 1
ATOM 826 N N . GLY A 1 102 ? -40.778 64.127 10.420 1.00 89.66 972 GLY A N 1
ATOM 827 C CA . GLY A 1 102 ? -40.261 64.454 9.107 1.00 93.89 972 GLY A CA 1
ATOM 828 C C . GLY A 1 102 ? -40.659 63.473 8.026 1.00 91.00 972 GLY A C 1
ATOM 829 O O . GLY A 1 102 ? -40.919 63.877 6.889 1.00 93.65 972 GLY A O 1
ATOM 830 N N . ARG A 1 103 ? -40.715 62.191 8.380 1.00 87.30 973 ARG A N 1
ATOM 831 C CA . ARG A 1 103 ? -41.066 61.134 7.433 1.00 91.09 973 ARG A CA 1
ATOM 832 C C . ARG A 1 103 ? -42.530 61.063 6.974 1.00 84.76 973 ARG A C 1
ATOM 833 O O . ARG A 1 103 ? -42.821 60.514 5.913 1.00 88.89 973 ARG A O 1
ATOM 841 N N . THR A 1 104 ? 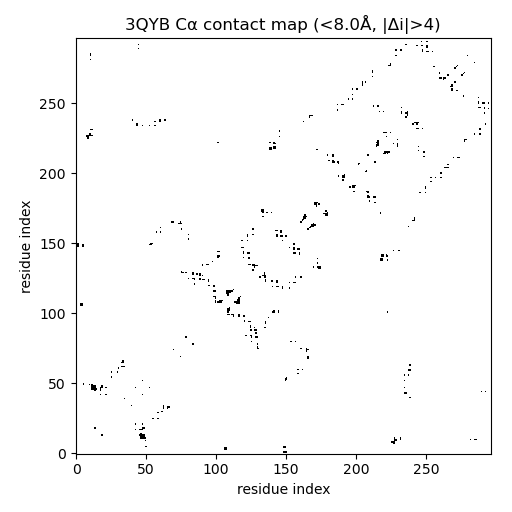-43.448 61.614 7.758 1.00 73.27 974 THR A N 1
ATOM 842 C CA . THR A 1 104 ? -44.857 61.577 7.393 1.00 69.23 974 THR A CA 1
ATOM 843 C C . THR A 1 104 ? -45.206 62.683 6.412 1.00 73.13 974 THR A C 1
ATOM 844 O O . THR A 1 104 ? -45.021 63.858 6.722 1.00 86.12 974 THR A O 1
ATOM 848 N N . PHE A 1 105 ? -45.718 62.312 5.240 1.00 68.56 975 PHE A N 1
ATOM 849 C CA . PHE A 1 105 ? -46.087 63.296 4.220 1.00 76.22 975 PHE A CA 1
ATOM 850 C C . PHE A 1 105 ? -45.050 64.412 4.134 1.00 86.80 975 PHE A C 1
ATOM 851 O O . PHE A 1 105 ? -45.391 65.592 4.243 1.00 84.96 975 PHE A O 1
ATOM 859 N N . PRO A 1 106 ? -43.774 64.053 3.912 1.00 93.90 976 PRO A N 1
ATOM 860 C CA . PRO A 1 106 ? -42.660 65.003 3.817 1.00 92.68 976 PRO A CA 1
ATOM 861 C C . PRO A 1 106 ? -42.701 65.992 2.652 1.00 88.32 976 PRO A C 1
ATOM 862 O O . PRO A 1 106 ? -42.335 67.159 2.804 1.00 86.40 976 PRO A O 1
ATOM 866 N N . THR A 1 107 ? -43.137 65.533 1.491 1.00 76.40 977 THR A N 1
ATOM 867 C CA . THR A 1 107 ? -43.186 66.415 0.346 1.00 80.40 977 THR A CA 1
ATOM 868 C C . THR A 1 107 ? -44.394 67.333 0.407 1.00 84.42 977 THR A C 1
ATOM 869 O O . THR A 1 107 ? -44.581 68.184 -0.464 1.00 94.82 977 THR A O 1
ATOM 873 N N . HIS A 1 108 ? -45.222 67.179 1.429 1.00 73.93 978 HIS A N 1
ATOM 874 C CA . HIS A 1 108 ? -46.391 68.035 1.511 1.00 73.48 978 HIS A CA 1
ATOM 875 C C . HIS A 1 108 ? -46.012 69.358 2.122 1.00 68.94 978 HIS A C 1
ATOM 876 O O . HIS A 1 108 ? -45.342 69.396 3.148 1.00 77.29 978 HIS A O 1
ATOM 883 N N . PRO A 1 109 ? -46.443 70.464 1.504 1.00 73.12 979 PRO A N 1
ATOM 884 C CA . PRO A 1 109 ? -46.143 71.810 1.998 1.00 76.95 979 PRO A CA 1
ATOM 885 C C . PRO A 1 109 ? -46.247 71.869 3.512 1.00 77.07 979 PRO A C 1
ATOM 886 O O . PRO A 1 109 ? -45.245 71.960 4.223 1.00 88.19 979 PRO A O 1
ATOM 890 N N . TYR A 1 110 ? -47.477 71.803 3.993 1.00 69.43 980 TYR A N 1
ATOM 891 C CA . TYR A 1 110 ? -47.766 71.843 5.413 1.00 71.81 980 TYR A CA 1
ATOM 892 C C . TYR A 1 110 ? -46.707 71.138 6.261 1.00 76.13 980 TYR A C 1
ATOM 893 O O . TYR A 1 110 ? -46.064 71.761 7.106 1.00 90.96 980 TYR A O 1
ATOM 902 N N . PHE A 1 111 ? -46.526 69.842 6.026 1.00 64.11 981 PHE A N 1
ATOM 903 C CA . PHE A 1 111 ? -45.573 69.036 6.789 1.00 69.84 981 PHE A CA 1
ATOM 904 C C . PHE A 1 111 ? -44.131 69.079 6.314 1.00 79.37 981 PHE A C 1
ATOM 905 O O . PHE A 1 111 ? -43.309 68.290 6.785 1.00 91.31 981 PHE A O 1
ATOM 913 N N . SER A 1 112 ? -43.812 69.977 5.390 1.00 81.38 982 SER A N 1
ATOM 914 C CA . SER A 1 112 ? -42.450 70.052 4.871 1.00 83.16 982 SER A CA 1
ATOM 915 C C . SER A 1 112 ? -41.497 70.740 5.839 1.00 88.23 982 SER A C 1
ATOM 916 O O . SER A 1 112 ? -40.512 70.138 6.291 1.00 91.82 982 SER A O 1
ATOM 919 N N . VAL A 1 113 ? -41.794 72.002 6.153 1.00 82.24 983 VAL A N 1
ATOM 920 C CA . VAL A 1 113 ? -40.957 72.794 7.056 1.00 77.53 983 VAL A CA 1
ATOM 921 C C . VAL A 1 113 ? -40.470 71.981 8.241 1.00 70.84 983 VAL A C 1
ATOM 922 O O . VAL A 1 113 ? -41.246 71.259 8.862 1.00 74.30 983 VAL A O 1
ATOM 926 N N . GLN A 1 114 ? -39.178 72.092 8.538 1.00 85.16 984 GLN A N 1
ATOM 927 C CA . GLN A 1 114 ? -38.587 71.398 9.679 1.00 78.91 984 GLN A CA 1
ATOM 928 C C . GLN A 1 114 ? -39.438 71.881 10.844 1.00 66.79 984 GLN A C 1
ATOM 929 O O . GLN A 1 114 ? -39.931 73.007 10.816 1.00 66.13 984 GLN A O 1
ATOM 935 N N . LEU A 1 115 ? -39.619 71.030 11.845 1.00 51.30 985 LEU A N 1
ATOM 936 C CA . LEU A 1 115 ? -40.399 71.355 13.028 1.00 38.88 985 LEU A CA 1
ATOM 937 C C . LEU A 1 115 ? -41.280 72.600 12.932 1.00 46.67 985 LEU A C 1
ATOM 938 O O . LEU A 1 115 ? -41.296 73.428 13.847 1.00 41.53 985 LEU A O 1
ATOM 943 N N . GLY A 1 116 ? -42.017 72.726 11.833 1.00 54.31 986 GLY A N 1
ATOM 944 C CA . GLY A 1 116 ? -42.878 73.878 11.641 1.00 54.63 986 GLY A CA 1
ATOM 945 C C . GLY A 1 116 ? -44.251 73.662 12.236 1.00 69.08 986 GLY A C 1
ATOM 946 O O . GLY A 1 116 ? -44.474 72.645 12.892 1.00 81.63 986 GLY A O 1
ATOM 947 N N . PRO A 1 117 ? -45.205 74.577 12.002 1.00 75.78 987 PRO A N 1
ATOM 948 C CA . PRO A 1 117 ? -46.566 74.458 12.542 1.00 77.81 987 PRO A CA 1
ATOM 949 C C . PRO A 1 117 ? -47.157 73.079 12.301 1.00 78.44 987 PRO A C 1
ATOM 950 O O . PRO A 1 117 ? -47.666 72.439 13.224 1.00 69.74 987 PRO A O 1
ATOM 954 N N . GLY A 1 118 ? -47.091 72.637 11.046 1.00 81.22 988 GLY A N 1
ATOM 955 C CA . GLY A 1 118 ? -47.609 71.331 10.689 1.00 76.92 988 GLY A CA 1
ATOM 956 C C . GLY A 1 118 ? -46.973 70.259 11.548 1.00 66.85 988 GLY A C 1
ATOM 957 O O . GLY A 1 118 ? -47.634 69.666 12.398 1.00 60.39 988 GLY A O 1
ATOM 958 N N . GLN A 1 119 ? -45.685 70.010 11.342 1.00 62.64 989 GLN A N 1
ATOM 959 C CA . GLN A 1 119 ? -45.017 68.994 12.134 1.00 66.61 989 GLN A CA 1
ATOM 960 C C . GLN A 1 119 ? -45.379 69.172 13.608 1.00 63.66 989 GLN A C 1
ATOM 961 O O . GLN A 1 119 ? -45.459 68.203 14.373 1.00 65.27 989 GLN A O 1
ATOM 967 N N . LEU A 1 120 ? -45.610 70.415 14.008 1.00 48.77 990 LEU A N 1
ATOM 968 C CA . LEU A 1 120 ? -45.946 70.665 15.389 1.00 59.20 990 LEU A CA 1
ATOM 969 C C . LEU A 1 120 ? -47.255 70.018 15.792 1.00 60.98 990 LEU A C 1
ATOM 970 O O . LEU A 1 120 ? -47.291 69.217 16.730 1.00 63.66 990 LEU A O 1
ATOM 975 N N . SER A 1 121 ? -48.325 70.363 15.081 1.00 57.54 991 SER A N 1
ATOM 976 C CA . SER A 1 121 ? -49.650 69.827 15.367 1.00 44.45 991 SER A CA 1
ATOM 977 C C . SER A 1 121 ? -49.631 68.302 15.277 1.00 45.56 991 SER A C 1
ATOM 978 O O . SER A 1 121 ? -50.112 67.595 16.180 1.00 46.28 991 SER A O 1
ATOM 981 N N . LEU A 1 122 ? -49.052 67.800 14.189 1.00 36.74 992 LEU A N 1
ATOM 982 C CA . LEU A 1 122 ? -48.964 66.365 13.980 1.00 44.79 992 LEU A CA 1
ATOM 983 C C . LEU A 1 122 ? -48.286 65.700 15.167 1.00 52.59 992 LEU A C 1
ATOM 984 O O . LEU A 1 122 ? -48.507 64.521 15.435 1.00 52.57 992 LEU A O 1
ATOM 989 N N . PHE A 1 123 ? -47.448 66.460 15.868 1.00 61.25 993 PHE A N 1
ATOM 990 C CA . PHE A 1 123 ? -46.763 65.950 17.049 1.00 56.21 993 PHE A CA 1
ATOM 991 C C . PHE A 1 123 ? -47.731 65.897 18.218 1.00 50.06 993 PHE A C 1
ATOM 992 O O . PHE A 1 123 ? -47.900 64.846 18.823 1.00 51.06 993 PHE A O 1
ATOM 1000 N N . ASN A 1 124 ? -48.349 67.032 18.545 1.00 48.12 994 ASN A N 1
ATOM 1001 C CA . ASN A 1 124 ? -49.328 67.075 19.631 1.00 61.82 994 ASN A CA 1
ATOM 1002 C C . ASN A 1 124 ? -50.291 65.890 19.496 1.00 72.90 994 ASN A C 1
ATOM 1003 O O . ASN A 1 124 ? -50.436 65.099 20.441 1.00 62.63 994 ASN A O 1
ATOM 1008 N N . LEU A 1 125 ? -50.949 65.781 18.329 1.00 66.91 995 LEU A N 1
ATOM 1009 C CA . LEU A 1 125 ? -51.893 64.682 18.060 1.00 52.08 995 LEU A CA 1
ATOM 1010 C C . LEU A 1 125 ? -51.259 63.369 18.484 1.00 44.64 995 LEU A C 1
ATOM 1011 O O . LEU A 1 125 ? -51.696 62.729 19.437 1.00 43.49 995 LEU A O 1
ATOM 1016 N N . LEU A 1 126 ? -50.221 62.971 17.772 1.00 34.79 996 LEU A N 1
ATOM 1017 C CA . LEU A 1 126 ? -49.510 61.755 18.116 1.00 50.69 996 LEU A CA 1
ATOM 1018 C C . LEU A 1 126 ? -49.079 61.702 19.590 1.00 53.30 996 LEU A C 1
ATOM 1019 O O . LEU A 1 126 ? -49.060 60.635 20.203 1.00 66.93 996 LEU A O 1
ATOM 1024 N N . LYS A 1 127 ? -48.728 62.844 20.165 1.00 46.11 997 LYS A N 1
ATOM 1025 C CA . LYS A 1 127 ? -48.294 62.862 21.559 1.00 57.73 997 LYS A CA 1
ATOM 1026 C C . LYS A 1 127 ? -49.451 62.465 22.438 1.00 61.19 997 LYS A C 1
ATOM 1027 O O . LYS A 1 127 ? -49.421 61.419 23.105 1.00 36.93 997 LYS A O 1
ATOM 1033 N N . ALA A 1 128 ? -50.456 63.340 22.414 1.00 60.03 998 ALA A N 1
ATOM 1034 C CA . ALA A 1 128 ? -51.689 63.211 23.178 1.00 58.51 998 ALA A CA 1
ATOM 1035 C C . ALA A 1 128 ? -52.295 61.813 23.095 1.00 59.25 998 ALA A C 1
ATOM 1036 O O . ALA A 1 128 ? -52.559 61.186 24.121 1.00 62.25 998 ALA A O 1
ATOM 1038 N N . TYR A 1 129 ? -52.525 61.329 21.880 1.00 55.77 999 TYR A N 1
ATOM 1039 C CA . TYR A 1 129 ? -53.089 60.002 21.708 1.00 52.87 999 TYR A CA 1
ATOM 1040 C C . TYR A 1 129 ? -52.199 58.974 22.400 1.00 62.05 999 TYR A C 1
ATOM 1041 O O . TYR A 1 129 ? -52.685 58.011 22.988 1.00 72.42 999 TYR A O 1
ATOM 1050 N N . SER A 1 130 ? -50.889 59.174 22.319 1.00 64.77 1000 SER A N 1
ATOM 1051 C CA . SER A 1 130 ? -49.961 58.257 22.958 1.00 67.13 1000 SER A CA 1
ATOM 1052 C C . SER A 1 130 ? -50.287 58.122 24.434 1.00 69.37 1000 SER A C 1
ATOM 1053 O O . SER A 1 130 ? -50.215 57.032 24.996 1.00 64.87 1000 SER A O 1
ATOM 1056 N N . LEU A 1 131 ? -50.629 59.244 25.060 1.00 76.13 1001 LEU A N 1
ATOM 1057 C CA . LEU A 1 131 ? -50.972 59.263 26.480 1.00 79.06 1001 LEU A CA 1
ATOM 1058 C C . LEU A 1 131 ? -52.308 58.600 26.749 1.00 80.37 1001 LEU A C 1
ATOM 1059 O O . LEU A 1 131 ? -52.395 57.631 27.503 1.00 91.46 1001 LEU A O 1
ATOM 1064 N N . LEU A 1 132 ? -53.352 59.138 26.133 1.00 72.52 1002 LEU A N 1
ATOM 1065 C CA . LEU A 1 132 ? -54.691 58.605 26.304 1.00 63.13 1002 LEU A CA 1
ATOM 1066 C C . LEU A 1 132 ? -54.750 57.087 26.094 1.00 52.57 1002 LEU A C 1
ATOM 1067 O O . LEU A 1 132 ? -55.049 56.344 27.023 1.00 59.85 1002 LEU A O 1
ATOM 1072 N N . ASP A 1 133 ? -54.458 56.618 24.889 1.00 38.42 1003 ASP A N 1
ATOM 1073 C CA . ASP A 1 133 ? -54.525 55.182 24.629 1.00 62.03 1003 ASP A CA 1
ATOM 1074 C C . ASP A 1 133 ? -53.220 54.449 25.006 1.00 62.79 1003 ASP A C 1
ATOM 1075 O O . ASP A 1 133 ? -52.679 53.639 24.241 1.00 55.18 1003 ASP A O 1
ATOM 1080 N N . LYS A 1 134 ? -52.757 54.717 26.223 1.00 60.59 1004 LYS A N 1
ATOM 1081 C CA . LYS A 1 134 ? -51.520 54.145 26.748 1.00 74.53 1004 LYS A CA 1
ATOM 1082 C C . LYS A 1 134 ? -51.144 52.736 26.285 1.00 69.07 1004 LYS A C 1
ATOM 1083 O O . LYS A 1 134 ? -49.962 52.435 26.148 1.00 73.28 1004 LYS A O 1
ATOM 1089 N N . GLU A 1 135 ? -52.122 51.875 26.032 1.00 72.20 1005 GLU A N 1
ATOM 1090 C CA . GLU A 1 135 ? -51.803 50.510 25.616 1.00 78.31 1005 GLU A CA 1
ATOM 1091 C C . GLU A 1 135 ? -51.121 50.491 24.261 1.00 78.17 1005 GLU A C 1
ATOM 1092 O O . GLU A 1 135 ? -50.184 49.720 24.033 1.00 74.33 1005 GLU A O 1
ATOM 1098 N N . VAL A 1 136 ? -51.608 51.342 23.362 1.00 75.38 1006 VAL A N 1
ATOM 1099 C CA . VAL A 1 136 ? -51.076 51.430 22.010 1.00 72.29 1006 VAL A CA 1
ATOM 1100 C C . VAL A 1 136 ? -49.923 52.407 21.996 1.00 73.49 1006 VAL A C 1
ATOM 1101 O O . VAL A 1 136 ? -48.941 52.213 21.291 1.00 73.20 1006 VAL A O 1
ATOM 1105 N N . GLY A 1 137 ? -50.055 53.462 22.790 1.00 80.31 1007 GLY A N 1
ATOM 1106 C CA . GLY A 1 137 ? -49.013 54.467 22.878 1.00 77.19 1007 GLY A CA 1
ATOM 1107 C C . GLY A 1 137 ? -48.773 55.123 21.545 1.00 67.58 1007 GLY A C 1
ATOM 1108 O O . GLY A 1 137 ? -49.553 55.970 21.113 1.00 71.38 1007 GLY A O 1
ATOM 1109 N N . TYR A 1 138 ? -47.682 54.736 20.897 1.00 56.14 1008 TYR A N 1
ATOM 1110 C CA . TYR A 1 138 ? -47.347 55.281 19.594 1.00 61.59 1008 TYR A CA 1
ATOM 1111 C C . TYR A 1 138 ? -46.806 54.205 18.674 1.00 67.67 1008 TYR A C 1
ATOM 1112 O O . TYR A 1 138 ? -45.877 53.472 19.019 1.00 75.49 1008 TYR A O 1
ATOM 1121 N N . CYS A 1 139 ? -47.401 54.112 17.496 1.00 63.46 1009 CYS A N 1
ATOM 1122 C CA . CYS A 1 139 ? -46.958 53.145 16.526 1.00 77.25 1009 CYS A CA 1
ATOM 1123 C C . CYS A 1 139 ? -46.675 53.853 15.200 1.00 93.01 1009 CYS A C 1
ATOM 1124 O O . CYS A 1 139 ? -47.391 54.769 14.763 1.00 85.24 1009 CYS A O 1
ATOM 1127 N N . GLN A 1 140 ? -45.589 53.443 14.576 1.00 115.64 1010 GLN A N 1
ATOM 1128 C CA . GLN A 1 140 ? -45.170 54.002 13.305 1.00 123.78 1010 GLN A CA 1
ATOM 1129 C C . GLN A 1 140 ? -46.307 53.985 12.257 1.00 112.56 1010 GLN A C 1
ATOM 1130 O O . GLN A 1 140 ? -46.546 52.953 11.609 1.00 122.84 1010 GLN A O 1
ATOM 1136 N N . GLY A 1 141 ? -47.001 55.096 12.022 1.00 92.47 1011 GLY A N 1
ATOM 1137 C CA . GLY A 1 141 ? -48.064 54.998 11.023 1.00 78.93 1011 GLY A CA 1
ATOM 1138 C C . GLY A 1 141 ? -49.262 55.755 11.543 1.00 61.06 1011 GLY A C 1
ATOM 1139 O O . GLY A 1 141 ? -49.733 56.698 10.891 1.00 63.52 1011 GLY A O 1
ATOM 1140 N N . ILE A 1 142 ? -49.756 55.375 12.714 1.00 44.38 1012 ILE A N 1
ATOM 1141 C CA . ILE A 1 142 ? -50.880 56.117 13.305 1.00 51.51 1012 ILE A CA 1
ATOM 1142 C C . ILE A 1 142 ? -50.784 57.629 12.992 1.00 45.37 1012 ILE A C 1
ATOM 1143 O O . ILE A 1 142 ? -51.797 58.334 12.950 1.00 52.52 1012 ILE A O 1
ATOM 1148 N N . SER A 1 143 ? -49.561 58.110 12.749 1.00 52.13 1013 SER A N 1
ATOM 1149 C CA . SER A 1 143 ? -49.316 59.495 12.332 1.00 43.15 1013 SER A CA 1
ATOM 1150 C C . SER A 1 143 ? -49.916 59.828 10.927 1.00 46.85 1013 SER A C 1
ATOM 1151 O O . SER A 1 143 ? -50.446 60.922 10.736 1.00 44.38 1013 SER A O 1
ATOM 1154 N N . PHE A 1 144 ? -49.817 58.917 9.947 1.00 50.14 1014 PHE A N 1
ATOM 1155 C CA . PHE A 1 144 ? -50.383 59.143 8.598 1.00 48.09 1014 PHE A CA 1
ATOM 1156 C C . PHE A 1 144 ? -51.869 59.315 8.755 1.00 52.35 1014 PHE A C 1
ATOM 1157 O O . PHE A 1 144 ? -52.502 60.131 8.077 1.00 45.90 1014 PHE A O 1
ATOM 1165 N N . VAL A 1 145 ? -52.430 58.522 9.655 1.00 47.29 1015 VAL A N 1
ATOM 1166 C CA . VAL A 1 145 ? -53.842 58.632 9.922 1.00 51.10 1015 VAL A CA 1
ATOM 1167 C C . VAL A 1 145 ? -54.028 60.050 10.459 1.00 52.41 1015 VAL A C 1
ATOM 1168 O O . VAL A 1 145 ? -54.664 60.904 9.833 1.00 50.74 1015 VAL A O 1
ATOM 1172 N N . ALA A 1 146 ? -53.421 60.299 11.608 1.00 47.85 1016 ALA A N 1
ATOM 1173 C CA . ALA A 1 146 ? -53.524 61.584 12.260 1.00 52.63 1016 ALA A CA 1
ATOM 1174 C C . ALA A 1 146 ? -53.133 62.724 11.343 1.00 59.65 1016 ALA A C 1
ATOM 1175 O O . ALA A 1 146 ? -53.559 63.862 11.545 1.00 69.04 1016 ALA A O 1
ATOM 1177 N N . GLY A 1 147 ? -52.325 62.419 10.333 1.00 55.89 1017 GLY A N 1
ATOM 1178 C CA . GLY A 1 147 ? -51.883 63.446 9.407 1.00 54.01 1017 GLY A CA 1
ATOM 1179 C C . GLY A 1 147 ? -53.017 63.832 8.493 1.00 59.98 1017 GLY A C 1
ATOM 1180 O O . GLY A 1 147 ? -53.454 64.990 8.471 1.00 52.05 1017 GLY A O 1
ATOM 1181 N N . VAL A 1 148 ? -53.484 62.836 7.743 1.00 60.62 1018 VAL A N 1
ATOM 1182 C CA . VAL A 1 148 ? -54.589 62.981 6.807 1.00 57.04 1018 VAL A CA 1
ATOM 1183 C C . VAL A 1 148 ? -55.763 63.725 7.446 1.00 61.84 1018 VAL A C 1
ATOM 1184 O O . VAL A 1 148 ? -56.481 64.478 6.777 1.00 44.66 1018 VAL A O 1
ATOM 1188 N N . LEU A 1 149 ? -55.945 63.503 8.747 1.00 63.11 1019 LEU A N 1
ATOM 1189 C CA . LEU A 1 149 ? -57.008 64.151 9.503 1.00 63.71 1019 LEU A CA 1
ATOM 1190 C C . LEU A 1 149 ? -56.667 65.607 9.737 1.00 64.43 1019 LEU A C 1
ATOM 1191 O O . LEU A 1 149 ? -57.481 66.504 9.500 1.00 61.79 1019 LEU A O 1
ATOM 1196 N N . LEU A 1 150 ? -55.444 65.832 10.197 1.00 68.48 1020 LEU A N 1
ATOM 1197 C CA . LEU A 1 150 ? -54.983 67.178 10.471 1.00 66.99 1020 LEU A CA 1
ATOM 1198 C C . LEU A 1 150 ? -55.141 68.007 9.211 1.00 56.88 1020 LEU A C 1
ATOM 1199 O O . LEU A 1 150 ? -55.505 69.184 9.265 1.00 51.99 1020 LEU A O 1
ATOM 1204 N N . LEU A 1 151 ? -54.890 67.368 8.074 1.00 52.49 1021 LEU A N 1
ATOM 1205 C CA . LEU A 1 151 ? -54.975 68.034 6.782 1.00 62.43 1021 LEU A CA 1
ATOM 1206 C C . LEU A 1 151 ? -56.326 68.596 6.384 1.00 71.29 1021 LEU A C 1
ATOM 1207 O O . LEU A 1 151 ? -56.388 69.483 5.531 1.00 69.13 1021 LEU A O 1
ATOM 1212 N N . HIS A 1 152 ? -57.402 68.094 6.988 1.00 74.66 1022 HIS A N 1
ATOM 1213 C CA . HIS A 1 152 ? -58.738 68.571 6.637 1.00 72.19 1022 HIS A CA 1
ATOM 1214 C C . HIS A 1 152 ? -59.530 69.201 7.774 1.00 75.28 1022 HIS A C 1
ATOM 1215 O O . HIS A 1 152 ? -60.746 69.359 7.657 1.00 86.61 1022 HIS A O 1
ATOM 1222 N N . MET A 1 153 ? -58.857 69.569 8.863 1.00 80.30 1023 MET A N 1
ATOM 1223 C CA . MET A 1 153 ? -59.540 70.185 10.006 1.00 69.76 1023 MET A CA 1
ATOM 1224 C C . MET A 1 153 ? -58.616 70.672 11.134 1.00 64.13 1023 MET A C 1
ATOM 1225 O O . MET A 1 153 ? -57.442 70.293 11.221 1.00 60.94 1023 MET A O 1
ATOM 1230 N N . SER A 1 154 ? -59.174 71.504 12.007 1.00 51.01 1024 SER A N 1
ATOM 1231 C CA . SER A 1 154 ? -58.436 72.057 13.138 1.00 60.48 1024 SER A CA 1
ATOM 1232 C C . SER A 1 154 ? -57.750 70.970 13.935 1.00 61.66 1024 SER A C 1
ATOM 1233 O O . SER A 1 154 ? -58.250 69.857 14.023 1.00 68.97 1024 SER A O 1
ATOM 1236 N N . GLU A 1 155 ? -56.619 71.303 14.546 1.00 74.59 1025 GLU A N 1
ATOM 1237 C CA . GLU A 1 155 ? -55.869 70.327 15.341 1.00 80.18 1025 GLU A CA 1
ATOM 1238 C C . GLU A 1 155 ? -56.781 69.625 16.343 1.00 80.82 1025 GLU A C 1
ATOM 1239 O O . GLU A 1 155 ? -56.773 68.391 16.463 1.00 63.51 1025 GLU A O 1
ATOM 1245 N N . GLU A 1 156 ? -57.565 70.432 17.053 1.00 87.02 1026 GLU A N 1
ATOM 1246 C CA . GLU A 1 156 ? -58.484 69.927 18.061 1.00 93.71 1026 GLU A CA 1
ATOM 1247 C C . GLU A 1 156 ? -59.560 69.019 17.456 1.00 82.45 1026 GLU A C 1
ATOM 1248 O O . GLU A 1 156 ? -59.840 67.936 17.975 1.00 74.93 1026 GLU A O 1
ATOM 1254 N N . GLN A 1 157 ? -60.155 69.455 16.353 1.00 75.71 1027 GLN A N 1
ATOM 1255 C CA . GLN A 1 157 ? -61.194 68.667 15.703 1.00 70.33 1027 GLN A CA 1
ATOM 1256 C C . GLN A 1 157 ? -60.615 67.331 15.280 1.00 65.42 1027 GLN A C 1
ATOM 1257 O O . GLN A 1 157 ? -61.236 66.278 15.459 1.00 67.15 1027 GLN A O 1
ATOM 1263 N N . ALA A 1 158 ? -59.409 67.391 14.727 1.00 60.08 1028 ALA A N 1
ATOM 1264 C CA . ALA A 1 158 ? -58.726 66.204 14.260 1.00 57.73 1028 ALA A CA 1
ATOM 1265 C C . ALA A 1 158 ? -58.497 65.246 15.410 1.00 59.05 1028 ALA A C 1
ATOM 1266 O O . ALA A 1 158 ? -58.653 64.038 15.241 1.00 68.60 1028 ALA A O 1
ATOM 1268 N N . PHE A 1 159 ? -58.130 65.746 16.584 1.00 44.88 1029 PHE A N 1
ATOM 1269 C CA . PHE A 1 159 ? -57.939 64.797 17.675 1.00 52.14 1029 PHE A CA 1
ATOM 1270 C C . PHE A 1 159 ? -59.256 64.081 17.928 1.00 52.79 1029 PHE A C 1
ATOM 1271 O O . PHE A 1 159 ? -59.288 62.889 18.257 1.00 47.01 1029 PHE A O 1
ATOM 1279 N N . GLU A 1 160 ? -60.350 64.813 17.759 1.00 56.39 1030 GLU A N 1
ATOM 1280 C CA . GLU A 1 160 ? -61.657 64.228 17.980 1.00 63.81 1030 GLU A CA 1
ATOM 1281 C C . GLU A 1 160 ? -61.912 63.050 17.040 1.00 64.72 1030 GLU A C 1
ATOM 1282 O O . GLU A 1 160 ? -62.180 61.937 17.503 1.00 69.56 1030 GLU A O 1
ATOM 1288 N N . MET A 1 161 ? -61.823 63.282 15.731 1.00 55.88 1031 MET A N 1
ATOM 1289 C CA . MET A 1 161 ? -62.012 62.197 14.774 1.00 54.60 1031 MET A CA 1
ATOM 1290 C C . MET A 1 161 ? -61.020 61.086 15.077 1.00 56.57 1031 MET A C 1
ATOM 1291 O O . MET A 1 161 ? -61.387 59.908 15.152 1.00 58.55 1031 MET A O 1
ATOM 1296 N N . LEU A 1 162 ? -59.757 61.446 15.258 1.00 51.62 1032 LEU A N 1
ATOM 1297 C CA . LEU A 1 162 ? -58.780 60.413 15.537 1.00 56.49 1032 LEU A CA 1
ATOM 1298 C C . LEU A 1 162 ? -59.312 59.474 16.618 1.00 53.34 1032 LEU A C 1
ATOM 1299 O O . LEU A 1 162 ? -59.249 58.255 16.467 1.00 35.94 1032 LEU A O 1
ATOM 1304 N N . LYS A 1 163 ? -59.857 60.037 17.695 1.00 62.84 1033 LYS A N 1
ATOM 1305 C CA . LYS A 1 163 ? -60.371 59.203 18.781 1.00 69.71 1033 LYS A CA 1
ATOM 1306 C C . LYS A 1 163 ? -61.470 58.304 18.256 1.00 59.93 1033 LYS A C 1
ATOM 1307 O O . LYS A 1 163 ? -61.478 57.090 18.498 1.00 50.64 1033 LYS A O 1
ATOM 1313 N N . PHE A 1 164 ? -62.388 58.905 17.522 1.00 47.05 1034 PHE A N 1
ATOM 1314 C CA . PHE A 1 164 ? -63.475 58.155 16.930 1.00 55.48 1034 PHE A CA 1
ATOM 1315 C C . PHE A 1 164 ? -62.859 57.015 16.122 1.00 47.51 1034 PHE A C 1
ATOM 1316 O O . PHE A 1 164 ? -62.965 55.841 16.482 1.00 54.08 1034 PHE A O 1
ATOM 1324 N N . LEU A 1 165 ? -62.229 57.375 15.017 1.00 31.80 1035 LEU A N 1
ATOM 1325 C CA . LEU A 1 165 ? -61.598 56.391 14.154 1.00 46.34 1035 LEU A CA 1
ATOM 1326 C C . LEU A 1 165 ? -60.994 55.225 14.952 1.00 46.10 1035 LEU A C 1
ATOM 1327 O O . LEU A 1 165 ? -61.380 54.068 14.811 1.00 37.71 1035 LEU A O 1
ATOM 1332 N N . MET A 1 166 ? -60.046 55.560 15.809 1.00 59.66 1036 MET A N 1
ATOM 1333 C CA . MET A 1 166 ? -59.337 54.584 16.624 1.00 56.78 1036 MET A CA 1
ATOM 1334 C C . MET A 1 166 ? -60.181 53.739 17.571 1.00 51.12 1036 MET A C 1
ATOM 1335 O O . MET A 1 166 ? -60.025 52.514 17.634 1.00 25.57 1036 MET A O 1
ATOM 1340 N N . TYR A 1 167 ? -61.055 54.408 18.318 1.00 57.23 1037 TYR A N 1
ATOM 1341 C CA . TYR A 1 167 ? -61.914 53.750 19.304 1.00 71.19 1037 TYR A CA 1
ATOM 1342 C C . TYR A 1 167 ? -63.293 53.317 18.813 1.00 69.88 1037 TYR A C 1
ATOM 1343 O O . TYR A 1 167 ? -63.581 52.115 18.746 1.00 60.58 1037 TYR A O 1
ATOM 1352 N N . ASP A 1 168 ? -64.140 54.304 18.508 1.00 60.62 1038 ASP A N 1
ATOM 1353 C CA . ASP A 1 168 ? -65.487 54.069 18.020 1.00 61.93 1038 ASP A CA 1
ATOM 1354 C C . ASP A 1 168 ? -65.436 53.084 16.878 1.00 55.01 1038 ASP A C 1
ATOM 1355 O O . ASP A 1 168 ? -65.885 51.944 17.020 1.00 68.15 1038 ASP A O 1
ATOM 1360 N N . LEU A 1 169 ? -64.885 53.527 15.744 1.00 52.13 1039 LEU A N 1
ATOM 1361 C CA . LEU A 1 169 ? -64.775 52.659 14.568 1.00 50.26 1039 LEU A CA 1
ATOM 1362 C C . LEU A 1 169 ? -63.763 51.597 14.778 1.00 40.61 1039 LEU A C 1
ATOM 1363 O O . LEU A 1 169 ? -63.381 50.921 13.845 1.00 41.10 1039 LEU A O 1
ATOM 1368 N N . GLY A 1 170 ? -63.373 51.442 16.038 1.00 41.29 1040 GLY A N 1
ATOM 1369 C CA . GLY A 1 170 ? -62.397 50.444 16.450 1.00 49.85 1040 GLY A CA 1
ATOM 1370 C C . GLY A 1 170 ? -61.186 50.128 15.585 1.00 43.52 1040 GLY A C 1
ATOM 1371 O O . GLY A 1 170 ? -61.054 49.005 15.140 1.00 51.82 1040 GLY A O 1
ATOM 1372 N N . PHE A 1 171 ? -60.289 51.084 15.369 1.00 47.83 1041 PHE A N 1
ATOM 1373 C CA . PHE A 1 171 ? -59.100 50.852 14.549 1.00 42.84 1041 PHE A CA 1
ATOM 1374 C C . PHE A 1 171 ? -57.890 50.610 15.424 1.00 57.64 1041 PHE A C 1
ATOM 1375 O O . PHE A 1 171 ? -56.954 49.921 15.029 1.00 65.60 1041 PHE A O 1
ATOM 1383 N N . ARG A 1 172 ? -57.892 51.216 16.605 1.00 58.30 1042 ARG A N 1
ATOM 1384 C CA . ARG A 1 172 ? -56.775 51.072 17.532 1.00 57.26 1042 ARG A CA 1
ATOM 1385 C C . ARG A 1 172 ? -56.390 49.605 17.726 1.00 60.70 1042 ARG A C 1
ATOM 1386 O O . ARG A 1 172 ? -55.335 49.294 18.268 1.00 57.77 1042 ARG A O 1
ATOM 1394 N N . LYS A 1 173 ? -57.270 48.710 17.298 1.00 66.57 1043 LYS A N 1
ATOM 1395 C CA . LYS A 1 173 ? -57.026 47.287 17.387 1.00 63.93 1043 LYS A CA 1
ATOM 1396 C C . LYS A 1 173 ? -55.670 46.869 16.791 1.00 52.51 1043 LYS A C 1
ATOM 1397 O O . LYS A 1 173 ? -54.725 46.581 17.528 1.00 60.87 1043 LYS A O 1
ATOM 1403 N N . GLN A 1 174 ? -55.588 46.865 15.464 1.00 52.41 1044 GLN A N 1
ATOM 1404 C CA . GLN A 1 174 ? -54.413 46.447 14.723 1.00 53.79 1044 GLN A CA 1
ATOM 1405 C C . GLN A 1 174 ? -53.137 47.005 15.278 1.00 53.70 1044 GLN A C 1
ATOM 1406 O O . GLN A 1 174 ? -52.114 46.316 15.300 1.00 58.72 1044 GLN A O 1
ATOM 1412 N N . TYR A 1 175 ? -53.203 48.230 15.785 1.00 57.35 1045 TYR A N 1
ATOM 1413 C CA . TYR A 1 175 ? -52.009 48.870 16.311 1.00 64.51 1045 TYR A CA 1
ATOM 1414 C C . TYR A 1 175 ? -51.567 48.386 17.664 1.00 72.79 1045 TYR A C 1
ATOM 1415 O O . TYR A 1 175 ? -50.557 48.864 18.172 1.00 91.34 1045 TYR A O 1
ATOM 1424 N N . ARG A 1 176 ? -52.298 47.459 18.270 1.00 78.94 1046 ARG A N 1
ATOM 1425 C CA . ARG A 1 176 ? -51.876 46.974 19.577 1.00 89.91 1046 ARG A CA 1
ATOM 1426 C C . ARG A 1 176 ? -50.559 46.196 19.433 1.00 97.66 1046 ARG A C 1
ATOM 1427 O O . ARG A 1 176 ? -50.275 45.642 18.363 1.00 85.90 1046 ARG A O 1
ATOM 1435 N N . PRO A 1 177 ? -49.733 46.164 20.506 1.00 102.66 1047 PRO A N 1
ATOM 1436 C CA . PRO A 1 177 ? -48.429 45.490 20.583 1.00 101.74 1047 PRO A CA 1
ATOM 1437 C C . PRO A 1 177 ? -48.337 43.989 20.291 1.00 100.51 1047 PRO A C 1
ATOM 1438 O O . PRO A 1 177 ? -47.376 43.539 19.670 1.00 113.76 1047 PRO A O 1
ATOM 1442 N N . ASP A 1 178 ? -49.307 43.207 20.741 1.00 92.54 1048 ASP A N 1
ATOM 1443 C CA . ASP A 1 178 ? -49.257 41.773 20.488 1.00 100.15 1048 ASP A CA 1
ATOM 1444 C C . ASP A 1 178 ? -49.429 41.396 19.011 1.00 110.71 1048 ASP A C 1
ATOM 1445 O O . ASP A 1 178 ? -49.206 40.244 18.639 1.00 110.75 1048 ASP A O 1
ATOM 1450 N N . MET A 1 179 ? -49.811 42.369 18.177 1.00 127.18 1049 MET A N 1
ATOM 1451 C CA . MET A 1 179 ? -50.027 42.170 16.731 1.00 127.84 1049 MET A CA 1
ATOM 1452 C C . MET A 1 179 ? -51.028 41.056 16.426 1.00 117.83 1049 MET A C 1
ATOM 1453 O O . MET A 1 179 ? -51.118 40.582 15.291 1.00 111.67 1049 MET A O 1
ATOM 1458 N N . MET A 1 180 ? -51.789 40.651 17.433 1.00 107.93 1050 MET A N 1
ATOM 1459 C CA . MET A 1 180 ? -52.736 39.564 17.257 1.00 104.06 1050 MET A CA 1
ATOM 1460 C C . MET A 1 180 ? -53.879 39.886 16.307 1.00 91.41 1050 MET A C 1
ATOM 1461 O O . MET A 1 180 ? -54.315 39.035 15.530 1.00 89.61 1050 MET A O 1
ATOM 1466 N N . SER A 1 181 ? -54.363 41.115 16.349 1.00 79.76 1051 SER A N 1
ATOM 1467 C CA . SER A 1 181 ? -55.450 41.470 15.469 1.00 79.40 1051 SER A CA 1
ATOM 1468 C C . SER A 1 181 ? -54.927 41.622 14.025 1.00 81.54 1051 SER A C 1
ATOM 1469 O O . SER A 1 181 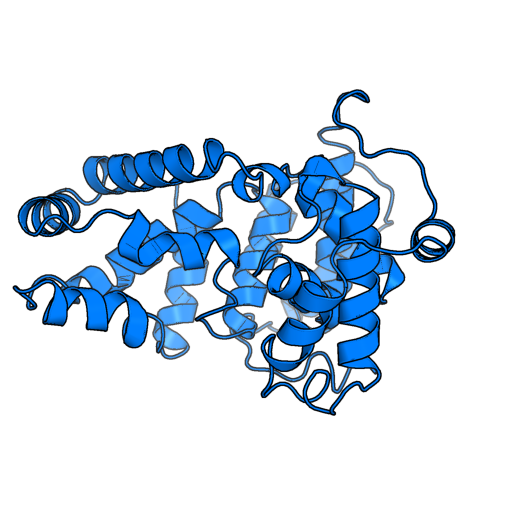? -55.607 41.276 13.053 1.00 72.10 1051 SER A O 1
ATOM 1472 N N . LEU A 1 182 ? -53.694 42.096 13.896 1.00 85.99 1052 LEU A N 1
ATOM 1473 C CA . LEU A 1 182 ? -53.091 42.283 12.583 1.00 94.90 1052 LEU A CA 1
ATOM 1474 C C . LEU A 1 182 ? -52.883 40.947 11.869 1.00 94.28 1052 LEU A C 1
ATOM 1475 O O . LEU A 1 182 ? -53.060 40.843 10.655 1.00 92.43 1052 LEU A O 1
ATOM 1480 N N . GLN A 1 183 ? -52.505 39.923 12.623 1.00 95.78 1053 GLN A N 1
ATOM 1481 C CA . GLN A 1 183 ? -52.290 38.611 12.031 1.00 102.39 1053 GLN A CA 1
ATOM 1482 C C . GLN A 1 183 ? -53.596 38.072 11.460 1.00 93.02 1053 GLN A C 1
ATOM 1483 O O . GLN A 1 183 ? -53.608 37.408 10.419 1.00 90.78 1053 GLN A O 1
ATOM 1489 N N . ILE A 1 184 ? -54.695 38.377 12.139 1.00 82.24 1054 ILE A N 1
ATOM 1490 C CA . ILE A 1 184 ? -56.009 37.914 11.715 1.00 80.63 1054 ILE A CA 1
ATOM 1491 C C . ILE A 1 184 ? -56.575 38.681 10.525 1.00 80.15 1054 ILE A C 1
ATOM 1492 O O . ILE A 1 184 ? -57.239 38.096 9.659 1.00 66.37 1054 ILE A O 1
ATOM 1497 N N . GLN A 1 185 ? -56.326 39.987 10.488 1.00 86.59 1055 GLN A N 1
ATOM 1498 C CA . GLN A 1 185 ? -56.811 40.799 9.380 1.00 88.32 1055 GLN A CA 1
ATOM 1499 C C . GLN A 1 185 ? -56.094 40.247 8.159 1.00 88.10 1055 GLN A C 1
ATOM 1500 O O . GLN A 1 185 ? -56.669 40.132 7.076 1.00 80.98 1055 GLN A O 1
ATOM 1506 N N . MET A 1 186 ? -54.831 39.883 8.359 1.00 89.16 1056 MET A N 1
ATOM 1507 C CA . MET A 1 186 ? -54.015 39.334 7.289 1.00 89.43 1056 MET A CA 1
ATOM 1508 C C . MET A 1 186 ? -54.659 38.070 6.730 1.00 91.95 1056 MET A C 1
ATOM 1509 O O . MET A 1 186 ? -54.929 37.985 5.530 1.00 85.96 1056 MET A O 1
ATOM 1514 N N . TYR A 1 187 ? -54.905 37.095 7.607 1.00 91.26 1057 TYR A N 1
ATOM 1515 C CA . TYR A 1 187 ? -55.526 35.834 7.211 1.00 78.86 1057 TYR A CA 1
ATOM 1516 C C . TYR A 1 187 ? -56.830 36.115 6.474 1.00 72.19 1057 TYR A C 1
ATOM 1517 O O . TYR A 1 187 ? -57.117 35.519 5.428 1.00 66.18 1057 TYR A O 1
ATOM 1526 N N . GLN A 1 188 ? -57.617 37.037 7.018 1.00 58.34 1058 GLN A N 1
ATOM 1527 C CA . GLN A 1 188 ? -58.885 37.387 6.396 1.00 60.53 1058 GLN A CA 1
ATOM 1528 C C . GLN A 1 188 ? -58.678 37.869 4.958 1.00 62.33 1058 GLN A C 1
ATOM 1529 O O . GLN A 1 188 ? -59.466 37.557 4.066 1.00 55.70 1058 GLN A O 1
ATOM 1535 N N . LEU A 1 189 ? -57.612 38.620 4.715 1.00 63.92 1059 LEU A N 1
ATOM 1536 C CA . LEU A 1 189 ? -57.395 39.097 3.363 1.00 65.51 1059 LEU A CA 1
ATOM 1537 C C . LEU A 1 189 ? -56.999 37.917 2.521 1.00 67.76 1059 LEU A C 1
ATOM 1538 O O . LEU A 1 189 ? -57.324 37.850 1.342 1.00 72.23 1059 LEU A O 1
ATOM 1543 N N . SER A 1 190 ? -56.304 36.977 3.147 1.00 79.07 1060 SER A N 1
ATOM 1544 C CA . SER A 1 190 ? -55.844 35.785 2.455 1.00 88.76 1060 SER A CA 1
ATOM 1545 C C . SER A 1 190 ? -57.060 34.999 2.005 1.00 84.28 1060 SER A C 1
ATOM 1546 O O . SER A 1 190 ? -57.254 34.760 0.805 1.00 68.42 1060 SER A O 1
ATOM 1549 N N . ARG A 1 191 ? -57.881 34.615 2.979 1.00 79.91 1061 ARG A N 1
ATOM 1550 C CA . ARG A 1 191 ? -59.088 33.849 2.712 1.00 88.92 1061 ARG A CA 1
ATOM 1551 C C . ARG A 1 191 ? -59.995 34.574 1.729 1.00 85.93 1061 ARG A C 1
ATOM 1552 O O . ARG A 1 191 ? -60.650 33.946 0.901 1.00 89.75 1061 ARG A O 1
ATOM 1560 N N . LEU A 1 192 ? -60.015 35.898 1.813 1.00 83.42 1062 LEU A N 1
ATOM 1561 C CA . LEU A 1 192 ? -60.862 36.691 0.939 1.00 82.80 1062 LEU A CA 1
ATOM 1562 C C . LEU A 1 192 ? -60.451 36.536 -0.513 1.00 91.06 1062 LEU A C 1
ATOM 1563 O O . LEU A 1 192 ? -61.299 36.397 -1.389 1.00 96.99 1062 LEU A O 1
ATOM 1568 N N . LEU A 1 193 ? -59.147 36.573 -0.766 1.00 93.39 1063 LEU A N 1
ATOM 1569 C CA . LEU A 1 193 ? -58.632 36.417 -2.119 1.00 95.12 1063 LEU A CA 1
ATOM 1570 C C . LEU A 1 193 ? -59.079 35.065 -2.637 1.00 100.58 1063 LEU A C 1
ATOM 1571 O O . LEU A 1 193 ? -59.681 34.948 -3.706 1.00 96.16 1063 LEU A O 1
ATOM 1576 N N . HIS A 1 194 ? -58.766 34.042 -1.851 1.00 101.17 1064 HIS A N 1
ATOM 1577 C CA . HIS A 1 194 ? -59.113 32.667 -2.167 1.00 109.22 1064 HIS A CA 1
ATOM 1578 C C . HIS A 1 194 ? -60.576 32.525 -2.620 1.00 105.79 1064 HIS A C 1
ATOM 1579 O O . HIS A 1 194 ? -60.855 32.021 -3.707 1.00 103.92 1064 HIS A O 1
ATOM 1586 N N . ASP A 1 195 ? -61.504 33.003 -1.803 1.00 100.84 1065 ASP A N 1
ATOM 1587 C CA . ASP A 1 195 ? -62.924 32.884 -2.108 1.00 101.95 1065 ASP A CA 1
ATOM 1588 C C . ASP A 1 195 ? -63.458 33.716 -3.272 1.00 107.69 1065 ASP A C 1
ATOM 1589 O O . ASP A 1 195 ? -64.646 33.633 -3.586 1.00 118.29 1065 ASP A O 1
ATOM 1594 N N . TYR A 1 196 ? -62.610 34.516 -3.912 1.00 109.61 1066 TYR A N 1
ATOM 1595 C CA . TYR A 1 196 ? -63.073 35.335 -5.036 1.00 110.46 1066 TYR A CA 1
ATOM 1596 C C . TYR A 1 196 ? -62.105 35.345 -6.199 1.00 107.49 1066 TYR A C 1
ATOM 1597 O O . TYR A 1 196 ? -62.512 35.304 -7.353 1.00 112.13 1066 TYR A O 1
ATOM 1606 N N . HIS A 1 197 ? -60.819 35.403 -5.889 1.00 112.40 1067 HIS A N 1
ATOM 1607 C CA . HIS A 1 197 ? -59.798 35.449 -6.919 1.00 122.52 1067 HIS 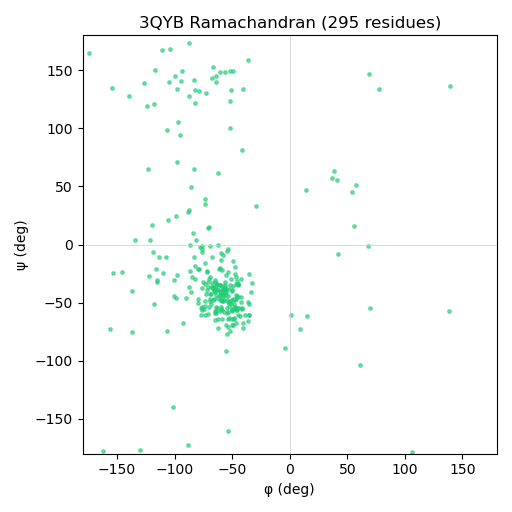A CA 1
ATOM 1608 C C . HIS A 1 197 ? -58.837 34.289 -6.722 1.00 127.14 1067 HIS A C 1
ATOM 1609 O O . HIS A 1 197 ? -57.655 34.478 -6.431 1.00 125.22 1067 HIS A O 1
ATOM 1616 N N . ARG A 1 198 ? -59.374 33.083 -6.892 1.00 128.46 1068 ARG A N 1
ATOM 1617 C CA . ARG A 1 198 ? -58.621 31.848 -6.719 1.00 131.02 1068 ARG A CA 1
ATOM 1618 C C . ARG A 1 198 ? -57.279 31.830 -7.444 1.00 131.86 1068 ARG A C 1
ATOM 1619 O O . ARG A 1 198 ? -56.229 31.743 -6.811 1.00 127.83 1068 ARG A O 1
ATOM 1627 N N . ASP A 1 199 ? -57.315 31.897 -8.771 1.00 136.77 1069 ASP A N 1
ATOM 1628 C CA . ASP A 1 199 ? -56.093 31.872 -9.571 1.00 143.48 1069 ASP A CA 1
ATOM 1629 C C . ASP A 1 199 ? -55.030 32.803 -8.991 1.00 137.94 1069 ASP A C 1
ATOM 1630 O O . ASP A 1 199 ? -53.857 32.438 -8.875 1.00 140.46 1069 ASP A O 1
ATOM 1635 N N . LEU A 1 200 ? -55.453 34.007 -8.625 1.00 125.78 1070 LEU A N 1
ATOM 1636 C CA . LEU A 1 200 ? -54.554 35.006 -8.068 1.00 109.26 1070 LEU A CA 1
ATOM 1637 C C . LEU A 1 200 ? -54.030 34.563 -6.710 1.00 109.93 1070 LEU A C 1
ATOM 1638 O O . LEU A 1 200 ? -52.876 34.824 -6.351 1.00 100.32 1070 LEU A O 1
ATOM 1643 N N . TYR A 1 201 ? -54.895 33.899 -5.954 1.00 112.27 1071 TYR A N 1
ATOM 1644 C CA . TYR A 1 201 ? -54.528 33.401 -4.640 1.00 115.32 1071 TYR A CA 1
ATOM 1645 C C . TYR A 1 201 ? -53.524 32.273 -4.787 1.00 121.11 1071 TYR A C 1
ATOM 1646 O O . TYR A 1 201 ? -52.489 32.258 -4.120 1.00 130.19 1071 TYR A O 1
ATOM 1655 N N . ASN A 1 202 ? -53.839 31.326 -5.665 1.00 118.74 1072 ASN A N 1
ATOM 1656 C CA . ASN A 1 202 ? -52.975 30.179 -5.892 1.00 113.53 1072 ASN A CA 1
ATOM 1657 C C . ASN A 1 202 ? -51.595 30.597 -6.362 1.00 108.85 1072 ASN A C 1
ATOM 1658 O O . ASN A 1 202 ? -50.589 30.039 -5.926 1.00 110.15 1072 ASN A O 1
ATOM 1663 N N . HIS A 1 203 ? -51.548 31.590 -7.239 1.00 104.02 1073 HIS A N 1
ATOM 1664 C CA . HIS A 1 203 ? -50.278 32.065 -7.760 1.00 105.50 1073 HIS A CA 1
ATOM 1665 C C . HIS A 1 203 ? -49.426 32.651 -6.645 1.00 108.10 1073 HIS A C 1
ATOM 1666 O O . HIS A 1 203 ? -48.198 32.539 -6.665 1.00 101.13 1073 HIS A O 1
ATOM 1673 N N . LEU A 1 204 ? -50.086 33.267 -5.668 1.00 118.89 1074 LEU A N 1
ATOM 1674 C CA . LEU A 1 204 ? -49.397 33.870 -4.531 1.00 129.87 1074 LEU A CA 1
ATOM 1675 C C . LEU A 1 204 ? -49.063 32.825 -3.468 1.00 135.95 1074 LEU A C 1
ATOM 1676 O O . LEU A 1 204 ? -48.077 32.962 -2.743 1.00 145.44 1074 LEU A O 1
ATOM 1681 N N . GLU A 1 205 ? -49.890 31.786 -3.376 1.00 136.73 1075 GLU A N 1
ATOM 1682 C CA . GLU A 1 205 ? -49.679 30.723 -2.402 1.00 139.52 1075 GLU A CA 1
ATOM 1683 C C . GLU A 1 205 ? -48.548 29.816 -2.857 1.00 145.93 1075 GLU A C 1
ATOM 1684 O O . GLU A 1 205 ? -47.811 29.263 -2.042 1.00 139.92 1075 GLU A O 1
ATOM 1690 N N . GLU A 1 206 ? -48.418 29.671 -4.171 1.00 160.71 1076 GLU A N 1
ATOM 1691 C CA . GLU A 1 206 ? -47.376 28.832 -4.747 1.00 175.72 1076 GLU A CA 1
ATOM 1692 C C . GLU A 1 206 ? -46.003 29.439 -4.456 1.00 177.16 1076 GLU A C 1
ATOM 1693 O O . GLU A 1 206 ? -45.088 28.737 -4.022 1.00 178.73 1076 GLU A O 1
ATOM 1699 N N . ASN A 1 207 ? -45.865 30.742 -4.694 1.00 175.48 1077 ASN A N 1
ATOM 1700 C CA . ASN A 1 207 ? -44.601 31.434 -4.448 1.00 174.76 1077 ASN A CA 1
ATOM 1701 C C . ASN A 1 207 ? -44.502 31.950 -3.016 1.00 176.06 1077 ASN A C 1
ATOM 1702 O O . ASN A 1 207 ? -43.830 32.946 -2.749 1.00 181.46 1077 ASN A O 1
ATOM 1707 N N . GLU A 1 208 ? -45.180 31.267 -2.102 1.00 173.21 1078 GLU A N 1
ATOM 1708 C CA . GLU A 1 208 ? -45.175 31.632 -0.692 1.00 170.23 1078 GLU A CA 1
ATOM 1709 C C . GLU A 1 208 ? -45.146 33.134 -0.415 1.00 166.22 1078 GLU A C 1
ATOM 1710 O O . GLU A 1 208 ? -44.246 33.634 0.263 1.00 165.95 1078 GLU A O 1
ATOM 1716 N N . ILE A 1 209 ? -46.133 33.847 -0.952 1.00 161.82 1079 ILE A N 1
ATOM 1717 C CA . ILE A 1 209 ? -46.251 35.287 -0.741 1.00 155.00 1079 ILE A CA 1
ATOM 1718 C C . ILE A 1 209 ? -47.417 35.523 0.215 1.00 153.15 1079 ILE A C 1
ATOM 1719 O O . ILE A 1 209 ? -48.583 35.523 -0.186 1.00 151.59 1079 ILE A O 1
ATOM 1724 N N . SER A 1 210 ? -47.086 35.708 1.487 1.00 147.66 1080 SER A N 1
ATOM 1725 C CA . SER A 1 210 ? -48.082 35.938 2.522 1.00 143.03 1080 SER A CA 1
ATOM 1726 C C . SER A 1 210 ? -48.492 37.411 2.566 1.00 133.19 1080 SER A C 1
ATOM 1727 O O . SER A 1 210 ? -47.659 38.300 2.398 1.00 135.07 1080 SER A O 1
ATOM 1730 N N . PRO A 1 211 ? -49.788 37.686 2.789 1.00 118.38 1081 PRO A N 1
ATOM 1731 C CA . PRO A 1 211 ? -50.269 39.067 2.852 1.00 103.13 1081 PRO A CA 1
ATOM 1732 C C . PRO A 1 211 ? -49.311 39.963 3.634 1.00 93.91 1081 PRO A C 1
ATOM 1733 O O . PRO A 1 211 ? -48.988 41.064 3.201 1.00 93.43 1081 PRO A O 1
ATOM 1737 N N . SER A 1 212 ? -48.852 39.464 4.779 1.00 92.80 1082 SER A N 1
ATOM 1738 C CA . SER A 1 212 ? -47.940 40.195 5.658 1.00 100.63 1082 SER A CA 1
ATOM 1739 C C . SER A 1 212 ? -46.740 40.845 4.975 1.00 107.58 1082 SER A C 1
ATOM 1740 O O . SER A 1 212 ? -46.121 41.757 5.524 1.00 114.98 1082 SER A O 1
ATOM 1743 N N . LEU A 1 213 ? -46.406 40.378 3.781 1.00 110.66 1083 LEU A N 1
ATOM 1744 C CA . LEU A 1 213 ? -45.267 40.921 3.063 1.00 111.59 1083 LEU A CA 1
ATOM 1745 C C . LEU A 1 213 ? -45.653 42.135 2.245 1.00 101.84 1083 LEU A C 1
ATOM 1746 O O . LEU A 1 213 ? -44.803 42.960 1.927 1.00 110.20 1083 LEU A O 1
ATOM 1751 N N . TYR A 1 214 ? -46.933 42.253 1.912 1.00 88.38 1084 TYR A N 1
ATOM 1752 C CA . TYR A 1 214 ? -47.364 43.367 1.082 1.00 90.81 1084 TYR A CA 1
ATOM 1753 C C . TYR A 1 214 ? -48.622 44.149 1.484 1.00 89.42 1084 TYR A C 1
ATOM 1754 O O . TYR A 1 214 ? -49.055 45.069 0.773 1.00 81.06 1084 TYR A O 1
ATOM 1763 N N . ALA A 1 215 ? -49.208 43.806 2.618 1.00 88.08 1085 ALA A N 1
ATOM 1764 C CA . ALA A 1 215 ? -50.418 44.492 3.027 1.00 89.62 1085 ALA A CA 1
ATOM 1765 C C . ALA A 1 215 ? -50.312 45.163 4.391 1.00 90.96 1085 ALA A C 1
ATOM 1766 O O . ALA A 1 215 ? -51.005 46.152 4.649 1.00 94.45 1085 ALA A O 1
ATOM 1768 N N . ALA A 1 216 ? -49.456 44.634 5.262 1.00 75.58 1086 ALA A N 1
ATOM 1769 C CA . ALA A 1 216 ? -49.303 45.223 6.580 1.00 73.32 1086 ALA A CA 1
ATOM 1770 C C . ALA A 1 216 ? -49.293 46.736 6.415 1.00 78.39 1086 ALA A C 1
ATOM 1771 O O . ALA A 1 216 ? -50.095 47.441 7.015 1.00 86.71 1086 ALA A O 1
ATOM 1773 N N . PRO A 1 217 ? -48.407 47.255 5.565 1.00 78.24 1087 PRO A N 1
ATOM 1774 C CA . PRO A 1 217 ? -48.336 48.703 5.345 1.00 76.91 1087 PRO A CA 1
ATOM 1775 C C . PRO A 1 217 ? -49.699 49.287 4.991 1.00 69.76 1087 PRO A C 1
ATOM 1776 O O . PRO A 1 217 ? -50.147 50.270 5.586 1.00 69.16 1087 PRO A O 1
ATOM 1780 N N . TRP A 1 218 ? -50.349 48.667 4.014 1.00 64.02 1088 TRP A N 1
ATOM 1781 C CA . TRP A 1 218 ? -51.658 49.105 3.566 1.00 65.40 1088 TRP A CA 1
ATOM 1782 C C . TRP A 1 218 ? -52.579 49.352 4.749 1.00 66.98 1088 TRP A C 1
ATOM 1783 O O . TRP A 1 218 ? -53.152 50.434 4.892 1.00 63.36 1088 TRP A O 1
ATOM 1794 N N . PHE A 1 219 ? -52.697 48.335 5.598 1.00 67.31 1089 PHE A N 1
ATOM 1795 C CA . PHE A 1 219 ? -53.553 48.374 6.774 1.00 61.66 1089 PHE A CA 1
ATOM 1796 C C . PHE A 1 219 ? -53.106 49.404 7.799 1.00 55.83 1089 PHE A C 1
ATOM 1797 O O . PHE A 1 219 ? -53.850 50.320 8.147 1.00 63.97 1089 PHE A O 1
ATOM 1805 N N . LEU A 1 220 ? -51.876 49.249 8.263 1.00 44.38 1090 LEU A N 1
ATOM 1806 C CA . LEU A 1 220 ? -51.328 50.108 9.288 1.00 34.59 1090 LEU A CA 1
ATOM 1807 C C . LEU A 1 220 ? -51.241 51.569 8.951 1.00 51.56 1090 LEU A C 1
ATOM 1808 O O . LEU A 1 220 ? -51.131 52.398 9.849 1.00 66.15 1090 LEU A O 1
ATOM 1813 N N . THR A 1 221 ? -51.267 51.912 7.673 1.00 49.42 1091 THR A N 1
ATOM 1814 C CA . THR A 1 221 ? -51.189 53.320 7.325 1.00 47.60 1091 THR A CA 1
ATOM 1815 C C . THR A 1 221 ? -52.403 53.707 6.529 1.00 37.39 1091 THR A C 1
ATOM 1816 O O . THR A 1 221 ? -52.525 54.836 6.077 1.00 44.73 1091 THR A O 1
ATOM 1820 N N . LEU A 1 222 ? -53.308 52.756 6.370 1.00 29.24 1092 LEU A N 1
ATOM 1821 C CA . LEU A 1 222 ? -54.515 52.986 5.601 1.00 35.49 1092 LEU A CA 1
ATOM 1822 C C . LEU A 1 222 ? -54.152 53.500 4.198 1.00 40.34 1092 LEU A C 1
ATOM 1823 O O . LEU A 1 222 ? -54.748 54.463 3.692 1.00 29.56 1092 LEU A O 1
ATOM 1828 N N . PHE A 1 223 ? -53.163 52.857 3.581 1.00 38.90 1093 PHE A N 1
ATOM 1829 C CA . PHE A 1 223 ? -52.729 53.228 2.239 1.00 52.05 1093 PHE A CA 1
ATOM 1830 C C . PHE A 1 223 ? -52.042 54.578 2.094 1.00 56.92 1093 PHE A C 1
ATOM 1831 O O . PHE A 1 223 ? -51.644 54.940 0.991 1.00 73.33 1093 PHE A O 1
ATOM 1839 N N . ALA A 1 224 ? -51.906 55.338 3.169 1.00 55.96 1094 ALA A N 1
ATOM 1840 C CA . ALA A 1 224 ? -51.255 56.642 3.048 1.00 65.89 1094 ALA A CA 1
ATOM 1841 C C . ALA A 1 224 ? -49.751 56.530 2.756 1.00 72.08 1094 ALA A C 1
ATOM 1842 O O . ALA A 1 224 ? -49.196 57.264 1.925 1.00 76.64 1094 ALA A O 1
ATOM 1844 N N . SER A 1 225 ? -49.100 55.601 3.445 1.00 71.78 1095 SER A N 1
ATOM 1845 C CA . SER A 1 225 ? -47.666 55.386 3.304 1.00 73.91 1095 SER A CA 1
ATOM 1846 C C . SER A 1 225 ? -47.214 54.958 1.911 1.00 69.17 1095 SER A C 1
ATOM 1847 O O . SER A 1 225 ? -46.024 54.753 1.691 1.00 62.14 1095 SER A O 1
ATOM 1850 N N . GLN A 1 226 ? -48.144 54.812 0.974 1.00 69.68 1096 GLN A N 1
ATOM 1851 C CA . GLN A 1 226 ? -47.766 54.374 -0.363 1.00 58.97 1096 GLN A CA 1
ATOM 1852 C C . GLN A 1 226 ? -48.576 54.951 -1.520 1.00 48.89 1096 GLN A C 1
ATOM 1853 O O . GLN A 1 226 ? -48.087 55.022 -2.638 1.00 72.49 1096 GLN A O 1
ATOM 1859 N N . PHE A 1 227 ? -49.798 55.387 -1.269 1.00 37.09 1097 PHE A N 1
ATOM 1860 C CA . PHE A 1 227 ? -50.605 55.925 -2.350 1.00 41.70 1097 PHE A CA 1
ATOM 1861 C C . PHE A 1 227 ? -50.890 57.420 -2.320 1.00 54.05 1097 PHE A C 1
ATOM 1862 O O . PHE A 1 227 ? -50.676 58.106 -1.316 1.00 62.98 1097 PHE A O 1
ATOM 1870 N N . SER A 1 228 ? -51.393 57.912 -3.442 1.00 49.60 1098 SER A N 1
ATOM 1871 C CA . SER A 1 228 ? -51.757 59.313 -3.586 1.00 64.44 1098 SER A CA 1
ATOM 1872 C C . SER A 1 228 ? -52.655 59.790 -2.437 1.00 64.82 1098 SER A C 1
ATOM 1873 O O . SER A 1 228 ? -53.627 59.123 -2.091 1.00 68.78 1098 SER A O 1
ATOM 1876 N N . LEU A 1 229 ? -52.340 60.945 -1.855 1.00 70.85 1099 LEU A N 1
ATOM 1877 C CA . LEU A 1 229 ? -53.156 61.504 -0.771 1.00 77.23 1099 LEU A CA 1
ATOM 1878 C C . LEU A 1 229 ? -54.600 61.612 -1.213 1.00 76.45 1099 LEU A C 1
ATOM 1879 O O . LEU A 1 229 ? -55.505 61.205 -0.487 1.00 74.72 1099 LEU A O 1
ATOM 1884 N N . GLY A 1 230 ? -54.808 62.161 -2.408 1.00 75.37 1100 GLY A N 1
ATOM 1885 C CA . GLY A 1 230 ? -56.152 62.311 -2.942 1.00 68.21 1100 GLY A CA 1
ATOM 1886 C C . GLY A 1 230 ? -56.880 60.984 -2.912 1.00 64.71 1100 GLY A C 1
ATOM 1887 O O . GLY A 1 230 ? -58.088 60.925 -2.648 1.00 55.94 1100 GLY A O 1
ATOM 1888 N N . PHE A 1 231 ? -56.135 59.919 -3.201 1.00 52.95 1101 PHE A N 1
ATOM 1889 C CA . PHE A 1 231 ? -56.682 58.569 -3.174 1.00 50.19 1101 PHE A CA 1
ATOM 1890 C C . PHE A 1 231 ? -56.969 58.190 -1.754 1.00 58.88 1101 PHE A C 1
ATOM 1891 O O . PHE A 1 231 ? -58.014 57.615 -1.460 1.00 53.99 1101 PHE A O 1
ATOM 1899 N N . VAL A 1 232 ? -55.993 58.451 -0.886 1.00 53.95 1102 VAL A N 1
ATOM 1900 C CA . VAL A 1 232 ? -56.146 58.138 0.518 1.00 45.55 1102 VAL A CA 1
ATOM 1901 C C . VAL A 1 232 ? -57.321 58.925 1.061 1.00 38.63 1102 VAL A C 1
ATOM 1902 O O . VAL A 1 232 ? -58.049 58.4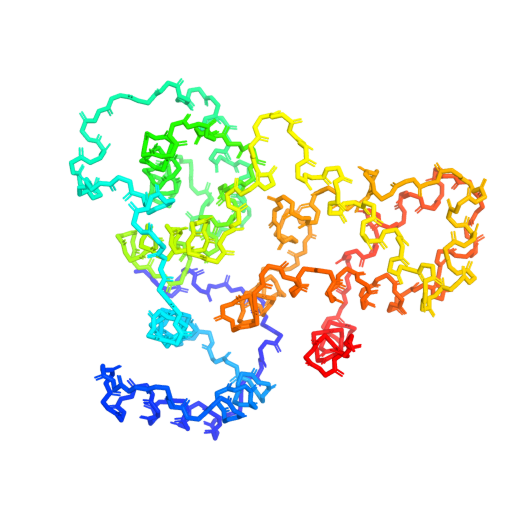35 1.920 1.00 42.41 1102 VAL A O 1
ATOM 1906 N N . ALA A 1 233 ? -57.510 60.138 0.552 1.00 26.81 1103 ALA A N 1
ATOM 1907 C CA . ALA A 1 233 ? -58.629 60.976 0.986 1.00 47.22 1103 ALA A CA 1
ATOM 1908 C C . ALA A 1 233 ? -59.989 60.363 0.614 1.00 54.00 1103 ALA A C 1
ATOM 1909 O O . ALA A 1 233 ? -60.979 60.577 1.318 1.00 57.27 1103 ALA A O 1
ATOM 1911 N N . ARG A 1 234 ? -60.058 59.615 -0.485 1.00 46.70 1104 ARG A N 1
ATOM 1912 C CA . ARG A 1 234 ? -61.329 58.998 -0.839 1.00 51.36 1104 ARG A CA 1
ATOM 1913 C C . ARG A 1 234 ? -61.536 57.831 0.073 1.00 52.63 1104 ARG A C 1
ATOM 1914 O O . ARG A 1 234 ? -62.560 57.718 0.735 1.00 59.10 1104 ARG A O 1
ATOM 1922 N N . VAL A 1 235 ? -60.543 56.954 0.100 1.00 52.76 1105 VAL A N 1
ATOM 1923 C CA . VAL A 1 235 ? -60.615 55.777 0.936 1.00 54.47 1105 VAL A CA 1
ATOM 1924 C C . VAL A 1 235 ? -61.129 56.202 2.304 1.00 53.35 1105 VAL A C 1
ATOM 1925 O O . VAL A 1 235 ? -61.872 55.465 2.960 1.00 54.03 1105 VAL A O 1
ATOM 1929 N N . PHE A 1 236 ? -60.760 57.411 2.717 1.00 45.10 1106 PHE A N 1
ATOM 1930 C CA . PHE A 1 236 ? -61.215 57.920 4.005 1.00 48.13 1106 PHE A CA 1
ATOM 1931 C C . PHE A 1 236 ? -62.702 58.252 3.988 1.00 47.79 1106 PHE A C 1
ATOM 1932 O O . PHE A 1 236 ? -63.385 58.047 4.991 1.00 58.89 1106 PHE A O 1
ATOM 1940 N N . ASP A 1 237 ? -63.206 58.760 2.864 1.00 44.66 1107 ASP A N 1
ATOM 1941 C CA . ASP A 1 237 ? -64.628 59.077 2.760 1.00 46.08 1107 ASP A CA 1
ATOM 1942 C C . ASP A 1 237 ? -65.452 57.843 3.092 1.00 50.43 1107 ASP A C 1
ATOM 1943 O O . ASP A 1 237 ? -66.445 57.935 3.808 1.00 54.16 1107 ASP A O 1
ATOM 1948 N N . ILE A 1 238 ? -65.054 56.684 2.576 1.00 53.02 1108 ILE A N 1
ATOM 1949 C CA . ILE A 1 238 ? -65.788 55.475 2.896 1.00 52.30 1108 ILE A CA 1
ATOM 1950 C C . ILE A 1 238 ? -65.359 54.906 4.232 1.00 56.07 1108 ILE A C 1
ATOM 1951 O O . ILE A 1 238 ? -66.095 54.120 4.808 1.00 75.58 1108 ILE A O 1
ATOM 1956 N N . ILE A 1 239 ? -64.189 55.286 4.749 1.00 48.92 1109 ILE A N 1
ATOM 1957 C CA . ILE A 1 239 ? -63.799 54.754 6.059 1.00 50.91 1109 ILE A CA 1
ATOM 1958 C C . ILE A 1 239 ? -64.778 55.325 7.081 1.00 47.19 1109 ILE A C 1
ATOM 1959 O O . ILE A 1 239 ? -65.183 54.648 8.022 1.00 54.01 1109 ILE A O 1
ATOM 1964 N N . PHE A 1 240 ? -65.159 56.576 6.879 1.00 43.41 1110 PHE A N 1
ATOM 1965 C CA . PHE A 1 240 ? -66.085 57.233 7.779 1.00 60.72 1110 PHE A CA 1
ATOM 1966 C C . PHE A 1 240 ? -67.520 56.791 7.588 1.00 72.31 1110 PHE A C 1
ATOM 1967 O O . PHE A 1 240 ? -68.408 57.187 8.342 1.00 86.34 1110 PHE A O 1
ATOM 1975 N N . LEU A 1 241 ? -67.759 55.981 6.572 1.00 74.06 1111 LEU A N 1
ATOM 1976 C CA . LEU A 1 241 ? -69.103 55.519 6.329 1.00 78.54 1111 LEU A CA 1
ATOM 1977 C C . LEU A 1 241 ? -69.233 54.067 6.728 1.00 73.05 1111 LEU A C 1
ATOM 1978 O O . LEU A 1 241 ? -69.781 53.735 7.776 1.00 73.28 1111 LEU A O 1
ATOM 1983 N N . GLN A 1 242 ? -68.672 53.206 5.897 1.00 68.73 1112 GLN A N 1
ATOM 1984 C CA . GLN A 1 242 ? -68.800 51.779 6.130 1.00 67.65 1112 GLN A CA 1
ATOM 1985 C C . GLN A 1 242 ? -68.020 51.165 7.296 1.00 61.25 1112 GLN A C 1
ATOM 1986 O O . GLN A 1 242 ? -68.567 50.308 7.977 1.00 86.96 1112 GLN A O 1
ATOM 1992 N N . GLY A 1 243 ? -66.783 51.588 7.547 1.00 44.50 1113 GLY A N 1
ATOM 1993 C CA . GLY A 1 243 ? -66.015 51.029 8.665 1.00 62.44 1113 GLY A CA 1
ATOM 1994 C C . GLY A 1 243 ? -64.850 50.038 8.486 1.00 77.31 1113 GLY A C 1
ATOM 1995 O O . GLY A 1 243 ? -64.469 49.717 7.356 1.00 85.06 1113 GLY A O 1
ATOM 1996 N N . THR A 1 244 ? -64.267 49.594 9.614 1.00 91.35 1114 THR A N 1
ATOM 1997 C CA . THR A 1 244 ? -63.146 48.634 9.723 1.00 93.64 1114 THR A CA 1
ATOM 1998 C C . THR A 1 244 ? -63.020 47.594 8.619 1.00 96.01 1114 THR A C 1
ATOM 1999 O O . THR A 1 244 ? -62.591 46.461 8.891 1.00 111.09 1114 THR A O 1
ATOM 2003 N N . GLU A 1 245 ? -63.380 47.931 7.390 1.00 95.18 1115 GLU A N 1
ATOM 2004 C CA . GLU A 1 245 ? -63.356 46.941 6.322 1.00 95.87 1115 GLU A CA 1
ATOM 2005 C C . GLU A 1 245 ? -63.158 47.545 4.948 1.00 81.79 1115 GLU A C 1
ATOM 2006 O O . GLU A 1 245 ? -62.719 46.871 4.022 1.00 83.25 1115 GLU A O 1
ATOM 2012 N N . VAL A 1 246 ? -63.522 48.803 4.797 1.00 68.69 1116 VAL A N 1
ATOM 2013 C CA . VAL A 1 246 ? -63.305 49.460 3.529 1.00 64.15 1116 VAL A CA 1
ATOM 2014 C C . VAL A 1 246 ? -61.866 49.107 3.142 1.00 66.99 1116 VAL A C 1
ATOM 2015 O O . VAL A 1 246 ? -61.525 49.068 1.967 1.00 66.03 1116 VAL A O 1
ATOM 2019 N N . ILE A 1 247 ? -61.037 48.862 4.158 1.00 72.18 1117 ILE A N 1
ATOM 2020 C CA . ILE A 1 247 ? -59.653 48.470 3.954 1.00 66.80 1117 ILE A CA 1
ATOM 2021 C C . ILE A 1 247 ? -59.579 47.243 3.052 1.00 73.72 1117 ILE A C 1
ATOM 2022 O O . ILE A 1 247 ? -58.947 47.277 2.000 1.00 76.00 1117 ILE A O 1
ATOM 2027 N N . PHE A 1 248 ? -60.210 46.155 3.486 1.00 75.39 1118 PHE A N 1
ATOM 2028 C CA . PHE A 1 248 ? -60.251 44.931 2.694 1.00 67.60 1118 PHE A CA 1
ATOM 2029 C C . PHE A 1 248 ? -60.759 45.226 1.293 1.00 66.31 1118 PHE A C 1
ATOM 2030 O O . PHE A 1 248 ? -60.097 44.884 0.308 1.00 61.01 1118 PHE A O 1
ATOM 2038 N N . LYS A 1 249 ? -61.921 45.876 1.200 1.00 61.01 1119 LYS A N 1
ATOM 2039 C CA . LYS A 1 249 ? -62.495 46.199 -0.109 1.00 71.71 1119 LYS A CA 1
ATOM 2040 C C . LYS A 1 249 ? -61.459 46.829 -1.042 1.00 71.33 1119 LYS A C 1
ATOM 2041 O O . LYS A 1 249 ? -61.311 46.420 -2.199 1.00 74.30 1119 LYS A O 1
ATOM 2047 N N . VAL A 1 250 ? -60.731 47.811 -0.527 1.00 70.25 1120 VAL A N 1
ATOM 2048 C CA . VAL A 1 250 ? -59.715 48.482 -1.314 1.00 60.67 1120 VAL A CA 1
ATOM 2049 C C . VAL A 1 250 ? -58.624 47.509 -1.698 1.00 62.31 1120 VAL A C 1
ATOM 2050 O O . VAL A 1 250 ? -58.302 47.369 -2.872 1.00 66.28 1120 VAL A O 1
ATOM 2054 N N . ALA A 1 251 ? -58.055 46.843 -0.698 1.00 70.66 1121 ALA A N 1
ATOM 2055 C CA . ALA A 1 251 ? -56.969 45.887 -0.924 1.00 83.27 1121 ALA A CA 1
ATOM 2056 C C . ALA A 1 251 ? -57.383 44.855 -1.953 1.00 81.86 1121 ALA A C 1
ATOM 2057 O O . ALA A 1 251 ? -56.660 44.569 -2.912 1.00 79.37 1121 ALA A O 1
ATOM 2059 N N . LEU A 1 252 ? -58.563 44.297 -1.739 1.00 83.04 1122 LEU A N 1
ATOM 2060 C CA . LEU A 1 252 ? -59.087 43.294 -2.633 1.00 83.59 1122 LEU A CA 1
ATOM 2061 C C . LEU A 1 252 ? -59.183 43.908 -4.023 1.00 81.26 1122 LEU A C 1
ATOM 2062 O O . LEU A 1 252 ? -58.487 43.497 -4.958 1.00 68.97 1122 LEU A O 1
ATOM 2067 N N . SER A 1 253 ? -60.040 44.915 -4.137 1.00 80.90 1123 SER A N 1
ATOM 2068 C CA . SER A 1 253 ? -60.251 45.608 -5.398 1.00 83.01 1123 SER A CA 1
ATOM 2069 C C . SER A 1 253 ? -58.942 45.907 -6.094 1.00 68.71 1123 SER A C 1
ATOM 2070 O O . SER A 1 253 ? -58.755 45.541 -7.244 1.00 71.14 1123 SER A O 1
ATOM 2073 N N . LEU A 1 254 ? -58.043 46.571 -5.378 1.00 67.10 1124 LEU A N 1
ATOM 2074 C CA . LEU A 1 254 ? -56.744 46.947 -5.914 1.00 70.71 1124 LEU A CA 1
ATOM 2075 C C . LEU A 1 254 ? -55.905 45.768 -6.409 1.00 67.76 1124 LEU A C 1
ATOM 2076 O O . LEU A 1 254 ? -55.317 45.850 -7.489 1.00 63.35 1124 LEU A O 1
ATOM 2081 N N . LEU A 1 255 ? -55.843 44.690 -5.636 1.00 72.29 1125 LEU A N 1
ATOM 2082 C CA . LEU A 1 255 ? -55.057 43.540 -6.078 1.00 80.19 1125 LEU A CA 1
ATOM 2083 C C . LEU A 1 255 ? -55.600 43.062 -7.414 1.00 90.95 1125 LEU A C 1
ATOM 2084 O O . LEU A 1 255 ? -54.858 42.884 -8.349 1.00 101.48 1125 LEU A O 1
ATOM 2089 N N . SER A 1 256 ? -56.908 42.896 -7.514 1.00 96.85 1126 SER A N 1
ATOM 2090 C CA . SER A 1 256 ? -57.469 42.410 -8.766 1.00 94.49 1126 SER A CA 1
ATOM 2091 C C . SER A 1 256 ? -57.635 43.509 -9.788 1.00 101.52 1126 SER A C 1
ATOM 2092 O O . SER A 1 256 ? -58.138 43.253 -10.876 1.00 106.22 1126 SER A O 1
ATOM 2095 N N . SER A 1 257 ? -57.199 44.721 -9.469 1.00 114.83 1127 SER A N 1
ATOM 2096 C CA . SER A 1 257 ? -57.380 45.776 -10.437 1.00 126.19 1127 SER A CA 1
ATOM 2097 C C . SER A 1 257 ? -56.296 45.498 -11.437 1.00 129.48 1127 SER A C 1
ATOM 2098 O O . SER A 1 257 ? -56.560 45.243 -12.574 1.00 127.55 1127 SER A O 1
ATOM 2101 N N . GLN A 1 258 ? -55.069 45.416 -10.957 1.00 137.34 1128 GLN A N 1
ATOM 2102 C CA . GLN A 1 258 ? -53.946 45.186 -11.870 1.00 150.03 1128 GLN A CA 1
ATOM 2103 C C . GLN A 1 258 ? -53.428 43.750 -11.747 1.00 153.55 1128 GLN A C 1
ATOM 2104 O O . GLN A 1 258 ? -52.332 43.393 -12.149 1.00 161.42 1128 GLN A O 1
ATOM 2110 N N . GLU A 1 259 ? -54.267 42.846 -11.223 1.00 154.18 1129 GLU A N 1
ATOM 2111 C CA . GLU A 1 259 ? -53.932 41.419 -11.053 1.00 155.17 1129 GLU A CA 1
ATOM 2112 C C . GLU A 1 259 ? -53.596 40.794 -12.404 1.00 154.37 1129 GLU A C 1
ATOM 2113 O O . GLU A 1 259 ? -52.888 39.761 -12.435 1.00 137.90 1129 GLU A O 1
ATOM 2119 N N . THR A 1 260 ? -54.064 41.411 -13.490 1.00 164.04 1130 THR A N 1
ATOM 2120 C CA . THR A 1 260 ? -53.761 40.939 -14.795 1.00 163.44 1130 THR A CA 1
ATOM 2121 C C . THR A 1 260 ? -52.271 41.006 -14.878 1.00 159.26 1130 THR A C 1
ATOM 2122 O O . THR A 1 260 ? -51.679 40.440 -15.823 1.00 153.20 1130 THR A O 1
ATOM 2126 N N . LEU A 1 261 ? -51.628 41.687 -13.937 1.00 156.49 1131 LEU A N 1
ATOM 2127 C CA . LEU A 1 261 ? -50.189 41.735 -14.104 1.00 150.26 1131 LEU A CA 1
ATOM 2128 C C . LEU A 1 261 ? -49.232 41.028 -13.206 1.00 148.46 1131 LEU A C 1
ATOM 2129 O O . LEU A 1 261 ? -48.123 40.750 -13.655 1.00 143.77 1131 LEU A O 1
ATOM 2134 N N . ILE A 1 262 ? -49.572 40.720 -11.966 1.00 153.82 1132 ILE A N 1
ATOM 2135 C CA . ILE A 1 262 ? -48.580 39.984 -11.158 1.00 156.75 1132 ILE A CA 1
ATOM 2136 C C . ILE A 1 262 ? -48.313 38.806 -12.060 1.00 164.20 1132 ILE A C 1
ATOM 2137 O O . ILE A 1 262 ? -47.364 38.819 -12.800 1.00 174.29 1132 ILE A O 1
ATOM 2142 N N . MET A 1 263 ? -49.214 37.844 -12.092 1.00 165.94 1133 MET A N 1
ATOM 2143 C CA . MET A 1 263 ? -49.096 36.685 -12.956 1.00 161.12 1133 MET A CA 1
ATOM 2144 C C . MET A 1 263 ? -47.733 36.523 -13.707 1.00 160.01 1133 MET A C 1
ATOM 2145 O O . MET A 1 263 ? -46.929 35.640 -13.409 1.00 153.59 1133 MET A O 1
ATOM 2150 N N . GLU A 1 264 ? -47.556 37.389 -14.710 1.00 163.94 1134 GLU A N 1
ATOM 2151 C CA . GLU A 1 264 ? -46.336 37.422 -15.529 1.00 168.73 1134 GLU A CA 1
ATOM 2152 C C . GLU A 1 264 ? -45.092 37.106 -14.702 1.00 175.28 1134 GLU A C 1
ATOM 2153 O O . GLU A 1 264 ? -44.290 36.249 -15.062 1.00 181.99 1134 GLU A O 1
ATOM 2159 N N . CYS A 1 265 ? -44.946 37.821 -13.593 1.00 177.88 1135 CYS A N 1
ATOM 2160 C CA . CYS A 1 265 ? -43.809 37.647 -12.690 1.00 174.34 1135 CYS A CA 1
ATOM 2161 C C . CYS A 1 265 ? -43.815 36.249 -12.064 1.00 173.69 1135 CYS A C 1
ATOM 2162 O O . CYS A 1 265 ? -44.874 35.733 -11.701 1.00 170.18 1135 CYS A O 1
ATOM 2165 N N . GLU A 1 266 ? -42.635 35.642 -11.935 1.00 173.31 1136 GLU A N 1
ATOM 2166 C CA . GLU A 1 266 ? -42.524 34.304 -11.360 1.00 177.61 1136 GLU A CA 1
ATOM 2167 C C . GLU A 1 266 ? -41.760 34.221 -10.041 1.00 179.43 1136 GLU A C 1
ATOM 2168 O O . GLU A 1 266 ? -42.049 33.360 -9.215 1.00 181.45 1136 GLU A O 1
ATOM 2174 N N . SER A 1 267 ? -40.785 35.102 -9.840 1.00 180.93 1137 SER A N 1
ATOM 2175 C CA . SER A 1 267 ? -40.003 35.090 -8.603 1.00 185.46 1137 SER A CA 1
ATOM 2176 C C . SER A 1 267 ? -40.509 36.159 -7.650 1.00 185.04 1137 SER A C 1
ATOM 2177 O O . SER A 1 267 ? -40.925 37.227 -8.092 1.00 190.18 1137 SER A O 1
ATOM 2180 N N . PHE A 1 268 ? -40.471 35.884 -6.349 1.00 184.21 1138 PHE A N 1
ATOM 2181 C CA . PHE A 1 268 ? -40.945 36.868 -5.382 1.00 189.17 1138 PHE A CA 1
ATOM 2182 C C . PHE A 1 268 ? -40.308 38.211 -5.705 1.00 190.38 1138 PHE A C 1
ATOM 2183 O O . PHE A 1 268 ? -40.986 39.234 -5.759 1.00 194.49 1138 PHE A O 1
ATOM 2191 N N . GLU A 1 269 ? -38.998 38.195 -5.930 1.00 187.99 1139 GLU A N 1
ATOM 2192 C CA . GLU A 1 269 ? -38.258 39.412 -6.242 1.00 187.98 1139 GLU A CA 1
ATOM 2193 C C . GLU A 1 269 ? -38.927 40.211 -7.363 1.00 184.06 1139 GLU A C 1
ATOM 2194 O O . GLU A 1 269 ? -38.983 41.439 -7.305 1.00 185.01 1139 GLU A O 1
ATOM 2200 N N . ASN A 1 270 ? -39.432 39.518 -8.381 1.00 182.93 1140 ASN A N 1
ATOM 2201 C CA . ASN A 1 270 ? -40.102 40.180 -9.502 1.00 178.75 1140 ASN A CA 1
ATOM 2202 C C . ASN A 1 270 ? -41.534 40.544 -9.121 1.00 170.97 1140 ASN A C 1
ATOM 2203 O O . ASN A 1 270 ? -41.988 41.664 -9.366 1.00 173.79 1140 ASN A O 1
ATOM 2208 N N . ILE A 1 271 ? -42.243 39.586 -8.527 1.00 158.80 1141 ILE A N 1
ATOM 2209 C CA . ILE A 1 271 ? -43.622 39.798 -8.096 1.00 139.85 1141 ILE A CA 1
ATOM 2210 C C . ILE A 1 271 ? -43.642 40.892 -7.029 1.00 133.75 1141 ILE A C 1
ATOM 2211 O O . ILE A 1 271 ? -44.089 42.012 -7.283 1.00 133.58 1141 ILE A O 1
ATOM 2216 N N . VAL A 1 272 ? -43.147 40.560 -5.840 1.00 119.48 1142 VAL A N 1
ATOM 2217 C CA . VAL A 1 272 ? -43.089 41.502 -4.728 1.00 103.36 1142 VAL A CA 1
ATOM 2218 C C . VAL A 1 272 ? -42.786 42.929 -5.172 1.00 109.46 1142 VAL A C 1
ATOM 2219 O O . VAL A 1 272 ? -43.627 43.810 -5.033 1.00 114.51 1142 VAL A O 1
ATOM 2223 N N . GLU A 1 273 ? -41.589 43.155 -5.706 1.00 123.75 1143 GLU A N 1
ATOM 2224 C CA . GLU A 1 273 ? -41.178 44.486 -6.164 1.00 132.76 1143 GLU A CA 1
ATOM 2225 C C . GLU A 1 273 ? -42.135 45.154 -7.153 1.00 130.90 1143 GLU A C 1
ATOM 2226 O O . GLU A 1 273 ? -41.924 46.298 -7.547 1.00 133.59 1143 GLU A O 1
ATOM 2232 N N . PHE A 1 274 ? -43.180 44.444 -7.557 1.00 130.43 1144 PHE A N 1
ATOM 2233 C CA . PHE A 1 274 ? -44.158 45.012 -8.473 1.00 131.60 1144 PHE A CA 1
ATOM 2234 C C . PHE A 1 274 ? -45.383 45.454 -7.674 1.00 136.65 1144 PHE A C 1
ATOM 2235 O O . PHE A 1 274 ? -45.907 46.548 -7.883 1.00 139.71 1144 PHE A O 1
ATOM 2243 N N . LEU A 1 275 ? -45.819 44.602 -6.746 1.00 138.40 1145 LEU A N 1
ATOM 2244 C CA . LEU A 1 275 ? -46.990 44.873 -5.908 1.00 135.73 1145 LEU A CA 1
ATOM 2245 C C . LEU A 1 275 ? -46.744 45.980 -4.900 1.00 136.91 1145 LEU A C 1
ATOM 2246 O O . LEU A 1 275 ? -47.664 46.695 -4.508 1.00 134.59 1145 LEU A O 1
ATOM 2251 N N . LYS A 1 276 ? -45.495 46.105 -4.474 1.00 138.21 1146 LYS A N 1
ATOM 2252 C CA . LYS A 1 276 ? -45.129 47.088 -3.471 1.00 133.17 1146 LYS A CA 1
ATOM 2253 C C . LYS A 1 276 ? -44.542 48.380 -4.003 1.00 127.89 1146 LYS A C 1
ATOM 2254 O O . LYS A 1 276 ? -44.638 49.416 -3.352 1.00 132.37 1146 LYS A O 1
ATOM 2260 N N . ASN A 1 277 ? -43.922 48.327 -5.174 1.00 123.81 1147 ASN A N 1
ATOM 2261 C CA . ASN A 1 277 ? -43.302 49.523 -5.726 1.00 137.48 1147 ASN A CA 1
ATOM 2262 C C . ASN A 1 277 ? -43.873 49.968 -7.071 1.00 140.31 1147 ASN A C 1
ATOM 2263 O O . ASN A 1 277 ? -43.521 51.037 -7.580 1.00 144.42 1147 ASN A O 1
ATOM 2268 N N . THR A 1 278 ? -44.752 49.153 -7.643 1.00 136.89 1148 THR A N 1
ATOM 2269 C CA . THR A 1 278 ? -45.360 49.477 -8.930 1.00 136.17 1148 THR A CA 1
ATOM 2270 C C . THR A 1 278 ? -46.877 49.630 -8.812 1.00 126.65 1148 THR A C 1
ATOM 2271 O O . THR A 1 278 ? -47.456 50.626 -9.238 1.00 132.10 1148 THR A O 1
ATOM 2275 N N . LEU A 1 279 ? -47.516 48.630 -8.222 1.00 115.48 1149 LEU A N 1
ATOM 2276 C CA . LEU A 1 279 ? -48.958 48.633 -8.045 1.00 103.24 1149 LEU A CA 1
ATOM 2277 C C . LEU A 1 279 ? -49.544 49.954 -7.528 1.00 98.98 1149 LEU A C 1
ATOM 2278 O O . LEU A 1 279 ? -50.663 50.321 -7.885 1.00 98.31 1149 LEU A O 1
ATOM 2283 N N . PRO A 1 280 ? -48.795 50.681 -6.670 1.00 90.98 1150 PRO A N 1
ATOM 2284 C CA . PRO A 1 280 ? -49.298 51.955 -6.146 1.00 80.61 1150 PRO A CA 1
ATOM 2285 C C . PRO A 1 280 ? -49.159 53.145 -7.076 1.00 83.85 1150 PRO A C 1
ATOM 2286 O O . PRO A 1 280 ? -49.861 54.140 -6.911 1.00 86.95 1150 PRO A O 1
ATOM 2290 N N . ASP A 1 281 ? -48.254 53.071 -8.049 1.00 96.99 1151 ASP A N 1
ATOM 2291 C CA . ASP A 1 281 ? -48.101 54.194 -8.970 1.00 115.87 1151 ASP A CA 1
ATOM 2292 C C . ASP A 1 281 ? -49.121 54.162 -10.106 1.00 104.21 1151 ASP A C 1
ATOM 2293 O O . ASP A 1 281 ? -48.781 54.007 -11.279 1.00 108.41 1151 ASP A O 1
ATOM 2298 N N . MET A 1 282 ? -50.384 54.316 -9.742 1.00 99.68 1152 MET A N 1
ATOM 2299 C CA . MET A 1 282 ? -51.455 54.324 -10.721 1.00 113.83 1152 MET A CA 1
ATOM 2300 C C . MET A 1 282 ? -51.678 55.732 -11.278 1.00 117.58 1152 MET A C 1
ATOM 2301 O O . MET A 1 282 ? -51.081 56.706 -10.814 1.00 115.70 1152 MET A O 1
ATOM 2306 N N . ASN A 1 283 ? -52.541 55.821 -12.282 1.00 125.27 1153 ASN A N 1
ATOM 2307 C CA . ASN A 1 283 ? -52.872 57.085 -12.920 1.00 129.62 1153 ASN A CA 1
ATOM 2308 C C . ASN A 1 283 ? -54.383 57.288 -12.858 1.00 125.00 1153 ASN A C 1
ATOM 2309 O O . ASN A 1 283 ? -55.148 56.480 -13.382 1.00 126.83 1153 ASN A O 1
ATOM 2314 N N . THR A 1 284 ? -54.792 58.367 -12.196 1.00 114.91 1154 THR A N 1
ATOM 2315 C CA . THR A 1 284 ? -56.200 58.715 -12.008 1.00 114.23 1154 THR A CA 1
ATOM 2316 C C . THR A 1 284 ? -57.206 57.731 -12.615 1.00 125.63 1154 THR A C 1
ATOM 2317 O O . THR A 1 284 ? -58.021 57.151 -11.900 1.00 128.25 1154 THR A O 1
ATOM 2321 N N . SER A 1 285 ? -57.147 57.550 -13.931 1.00 138.97 1155 SER A N 1
ATOM 2322 C CA . SER A 1 285 ? -58.056 56.642 -14.620 1.00 146.12 1155 SER A CA 1
ATOM 2323 C C . SER A 1 285 ? -58.199 55.305 -13.901 1.00 141.56 1155 SER A C 1
ATOM 2324 O O . SER A 1 285 ? -59.308 54.795 -13.752 1.00 147.05 1155 SER A O 1
ATOM 2327 N N . GLU A 1 286 ? -57.082 54.741 -13.450 1.00 131.44 1156 GLU A N 1
ATOM 2328 C CA . GLU A 1 286 ? -57.125 53.455 -12.765 1.00 127.62 1156 GLU A CA 1
ATOM 2329 C C . GLU A 1 286 ? -57.583 53.601 -11.323 1.00 122.77 1156 GLU A C 1
ATOM 2330 O O . GLU A 1 286 ? -58.046 52.639 -10.709 1.00 132.70 1156 GLU A O 1
ATOM 2336 N N . MET A 1 287 ? -57.449 54.803 -10.781 1.00 114.15 1157 MET A N 1
ATOM 2337 C CA . MET A 1 287 ? -57.854 55.052 -9.410 1.00 109.81 1157 MET A CA 1
ATOM 2338 C C . MET A 1 287 ? -59.326 55.386 -9.374 1.00 107.49 1157 MET A C 1
ATOM 2339 O O . MET A 1 287 ? -60.053 54.940 -8.493 1.00 108.03 1157 MET A O 1
ATOM 2344 N N . GLU A 1 288 ? -59.757 56.178 -10.346 1.00 117.70 1158 GLU A N 1
ATOM 2345 C CA . GLU A 1 288 ? -61.151 56.580 -10.460 1.00 131.26 1158 GLU A CA 1
ATOM 2346 C C . GLU A 1 288 ? -62.034 55.339 -10.373 1.00 133.08 1158 GLU A C 1
ATOM 2347 O O . GLU A 1 288 ? -63.096 55.358 -9.749 1.00 137.60 1158 GLU A O 1
ATOM 2353 N N . LYS A 1 289 ? -61.574 54.256 -10.987 1.00 126.29 1159 LYS A N 1
ATOM 2354 C CA . LYS A 1 289 ? -62.328 53.016 -11.001 1.00 124.36 1159 LYS A CA 1
ATOM 2355 C C . LYS A 1 289 ? -62.223 52.202 -9.721 1.00 116.81 1159 LYS A C 1
ATOM 2356 O O . LYS A 1 289 ? -63.238 51.792 -9.163 1.00 122.81 1159 LYS A O 1
ATOM 2362 N N . ILE A 1 290 ? -61.003 51.959 -9.252 1.00 105.22 1160 ILE A N 1
ATOM 2363 C CA . ILE A 1 290 ? -60.824 51.155 -8.047 1.00 91.40 1160 ILE A CA 1
ATOM 2364 C C . ILE A 1 290 ? -61.610 51.756 -6.881 1.00 79.28 1160 ILE A C 1
ATOM 2365 O O . ILE A 1 290 ? -62.218 51.036 -6.086 1.00 66.66 1160 ILE A O 1
ATOM 2370 N N . ILE A 1 291 ? -61.616 53.078 -6.792 1.00 74.85 1161 ILE A N 1
ATOM 2371 C CA . ILE A 1 291 ? -62.362 53.743 -5.738 1.00 83.68 1161 ILE A CA 1
ATOM 2372 C C . ILE A 1 291 ? -63.816 53.304 -5.828 1.00 92.02 1161 ILE A C 1
ATOM 2373 O O . ILE A 1 291 ? -64.372 52.741 -4.883 1.00 91.82 1161 ILE A O 1
ATOM 2378 N N . THR A 1 292 ? -64.416 53.557 -6.985 1.00 105.65 1162 THR A N 1
ATOM 2379 C CA . THR A 1 292 ? -65.808 53.210 -7.225 1.00 108.91 1162 THR A CA 1
ATOM 2380 C C . THR A 1 292 ? -66.083 51.709 -7.042 1.00 105.51 1162 THR A C 1
ATOM 2381 O O . THR A 1 292 ? -67.084 51.334 -6.437 1.00 114.57 1162 THR A O 1
ATOM 2385 N N . GLN A 1 293 ? -65.201 50.849 -7.542 1.00 96.40 1163 GLN A N 1
ATOM 2386 C CA . GLN A 1 293 ? -65.404 49.410 -7.384 1.00 101.28 1163 GLN A CA 1
ATOM 2387 C C . GLN A 1 293 ? -65.565 49.043 -5.923 1.00 97.11 1163 GLN A C 1
ATOM 2388 O O . GLN A 1 293 ? -66.358 48.173 -5.574 1.00 100.34 1163 GLN A O 1
ATOM 2394 N N . VAL A 1 294 ? -64.800 49.711 -5.070 1.00 92.95 1164 VAL A N 1
ATOM 2395 C CA . VAL A 1 294 ? -64.881 49.466 -3.641 1.00 88.62 1164 VAL A CA 1
ATOM 2396 C C . VAL A 1 294 ? -66.235 49.945 -3.123 1.00 92.81 1164 VAL A C 1
ATOM 2397 O O . VAL A 1 294 ? -66.792 49.365 -2.191 1.00 100.04 1164 VAL A O 1
ATOM 2401 N N . PHE A 1 295 ? -66.766 51.003 -3.726 1.00 93.41 1165 PHE A N 1
ATOM 2402 C CA . PHE A 1 295 ? -68.059 51.522 -3.303 1.00 97.12 1165 PHE A CA 1
ATOM 2403 C C . PHE A 1 295 ? -69.127 50.461 -3.462 1.00 101.20 1165 PHE A C 1
ATOM 2404 O O . PHE A 1 295 ? -69.822 50.119 -2.507 1.00 114.62 1165 PHE A O 1
ATOM 2412 N N . GLU A 1 296 ? -69.241 49.936 -4.676 1.00 103.29 1166 GLU A N 1
ATOM 2413 C CA . GLU A 1 296 ? -70.242 48.930 -4.984 1.00 115.16 1166 GLU A CA 1
ATOM 2414 C C . GLU A 1 296 ? -69.693 47.514 -4.966 1.00 110.97 1166 GLU A C 1
ATOM 2415 O O . GLU A 1 296 ? -70.217 46.621 -5.628 1.00 110.01 1166 GLU A O 1
ATOM 2421 N N . MET A 1 297 ? -68.615 47.322 -4.218 1.00 112.00 1167 MET A N 1
ATOM 2422 C CA . MET A 1 297 ? -68.056 45.997 -4.102 1.00 113.99 1167 MET A CA 1
ATOM 2423 C C . MET A 1 297 ? -68.811 45.379 -2.953 1.00 120.57 1167 MET A C 1
ATOM 2424 O O . MET A 1 297 ? -68.900 45.988 -1.877 1.00 126.36 1167 MET A O 1
ATOM 2429 N N . ASP A 1 298 ? -69.375 44.195 -3.148 1.00 133.39 1168 ASP A N 1
ATOM 2430 C CA . ASP A 1 298 ? -70.103 43.622 -2.053 1.00 149.46 1168 ASP A CA 1
ATOM 2431 C C . ASP A 1 298 ? -69.560 42.339 -1.526 1.00 152.49 1168 ASP A C 1
ATOM 2432 O O . ASP A 1 298 ? -68.940 41.572 -2.280 1.00 149.50 1168 ASP A O 1
ATOM 2437 N N . ILE A 1 299 ? -69.770 42.106 -0.234 1.00 161.15 1169 ILE A N 1
ATOM 2438 C CA . ILE A 1 299 ? -69.333 40.878 0.373 1.00 166.59 1169 ILE A CA 1
ATOM 2439 C C . ILE A 1 299 ? -70.623 40.335 0.978 1.00 173.69 1169 ILE A C 1
ATOM 2440 O O . ILE A 1 299 ? -71.543 40.096 0.179 1.00 177.04 1169 ILE A O 1
#

Secondary structure (DSSP, 8-state):
-TTTTT-S--S----HHHHHHHHHHTTS-SS-S---HHHHHHHHHH---TTTHHHHHHHHHHHHHHSS---SSSS-----HHHHHTSPPTTHHHHHHHHTTSSTTSHHHHSTT-HHHHHHHHHHHHHHHHTTTT---TTHHHHHHHHHTTS-HHHHHHHHHIIIIITT-TTTTSTT-HHHHHHHHHHHHHHHTT-HHHHHHHHHTT--HHHHTHHHHHHTTTTTS-HHHHHHHHHHHTTT-TTHHHHHHHHHHTTSTTTTTT--SHHHHHHHHTTTTT---HHHHHHHHHHHHT---

Nearest PDB structures (foldseek):
  3qyb-assembly1_A  TM=1.003E+00  e=8.540E-42  Homo sapiens
  3qye-assembly2_B  TM=9.898E-01  e=9.386E-29  Homo sapiens
  4nc6-assembly1_A  TM=8.871E-01  e=8.336E-16  Homo sapiens
  3hzj-assembly2_B  TM=9.479E-01  e=1.868E-14  Homo sapiens
  3hzj-assembly1_A  TM=8.654E-01  e=2.633E-15  Homo sapiens

Solvent-accessible surface area: 14306 Å² total; per-residue (Å²): 150,76,157,61,11,10,84,40,76,62,19,9,64,39,133,159,128,12,50,112,62,0,46,132,39,10,126,63,80,106,90,82,120,149,19,96,60,125,66,0,54,56,20,0,74,118,0,1,5,44,74,71,0,5,67,0,0,34,8,1,2,44,3,53,87,56,43,116,189,35,91,128,180,100,78,28,66,152,52,64,17,141,93,0,40,151,74,153,5,98,56,80,156,40,0,78,102,15,3,36,183,1,13,68,131,14,54,18,0,56,73,153,103,11,79,0,4,86,14,0,39,40,0,2,24,0,1,6,20,1,0,127,103,12,6,21,41,100,0,1,0,21,4,0,0,2,0,1,2,6,4,48,51,81,79,0,0,74,13,0,30,0,1,2,18,30,6,24,4,41,26,2,10,78,97,90,116,111,27,23,103,95,18,10,146,72,0,23,113,13,3,67,75,115,50,140,84,2,42,70,27,6,87,133,22,132,10,59,14,64,97,2,0,26,44,0,1,24,9,2,1,8,44,60,7,34,43,0,0,0,2,11,1,0,0,0,0,1,21,58,6,63,75,0,4,22,15,0,0,5,6,1,7,27,30,57,42,107,56,4,58,157,18,108,51,110,124,85,0,35,99,19,3,34,100,60,6,14,103,41,102,93,84,42,7,92,126,0,8,46,81,0,6,114,37,114,112

Organism: Homo sapiens (NCBI:txid9606)

B-factor: mean 100.02, std 41.46, range [20.0, 200.0]

Sequence (297 aa):
HMKVKLDYEEVGACQKEVLITWDKKLLNCRAKIRCDMEDIHT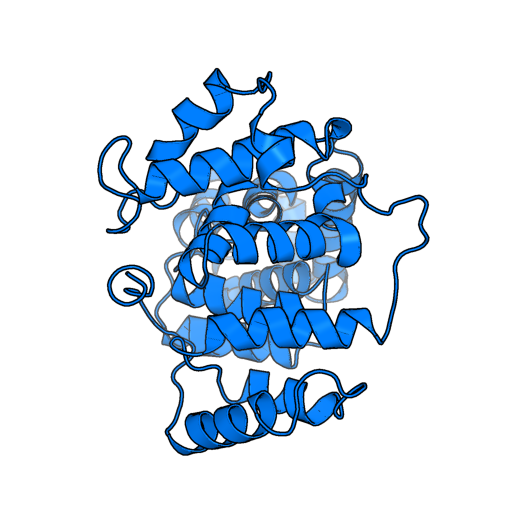LLKEGVPKSRRGEIWQFLALQYRLRHRLPNKQQPPDISYKELLKQLTAQQHAILVDLGRTFPTHPYFSVQLGPGQLSLFNLLKAYSLLDKEVGYCQGISFVAGVLLLHMSEEQAFEMLKFLMYDLGFRKQYRPDMMSLQIQMYQLSRLLHDYHRDLYNHLEENEISPSLYAAPWFLTLFASQFSLGFVARVFDIIFLQGTEVIFKVALSLLSSQETLIMECESFENIVEFLKNTLPDMNTSEMEKIITQVFEMDI

GO terms:
  GO:0016192 vesicle-mediated transport (P, IMP)
  GO:0032869 cellular response to insulin stimulus (P, IMP)
  GO:0005515 protein binding (F, IPI)
  GO:0005829 cytosol (C, IDA)

Radius of gyration: 19.19 Å; Cα contacts (8 Å, |Δi|>4): 336; chains: 1; bounding box: 43×49×46 Å